Protein AF-A0A5C7QFL8-F1 (afdb_monomer_lite)

Foldseek 3Di:
DDDDDDDPPDDDDDDDDDDPDDDDDDDDDDDDDPDPPPPDDPPPPPPPADPDLVSLLVVLVVCLVVVVQDPQANDSVQLSVQQVLCVVLVHGSVRSRVQWGQDPNDIAGALVVLVVSQVVQVKDKDWDADPQFKIKIWIADPVRDIFIFIFGNVNCVVLVNQPPPDCCVVPVSVVRNSVRSQVNCCVVVVVSRVVHHHPCCCVSSDDPDDPDDDPPPPQQDPVNCVVVVVVVVLVVLLVCLVPDQDLVSLVVSQQVQADPVRQGRPPDHPVSSVVSVVSSVVSCVVNVNDPVPPD

pLDDT: mean 77.46, std 20.38, range [30.83, 97.56]

Radius of gyration: 32.12 Å; chains: 1; bounding box: 86×74×96 Å

Sequence (295 aa):
METVKNAAETLPNPPAVRDRNDAVSDDGRNGRGSGAVAVMPRTAISGLVPQTLDDVYRLATAIAKSGLAPQAMKTPEQITVAILTGLELGLKPMFALNKIAVVNGRPTLWGDGIPALLWSRGFDIREWFDGEDIAMCEVTRPNGVKVVRSFTVDDAKAAGLWGKQGPWKQYPKRMLAMRSRAFAARDGAADVLGGLYVAEEVIEGGSLSAEGNSEPFKRKSSAAAKRDGTDAKFNELRGQIANCSDPSELLMLRENNRDADGNPWEGMPMRWNEMLEDDFRLRASDIGLDLEGVE

Structure (mmCIF, N/CA/C/O backbone):
data_AF-A0A5C7QFL8-F1
#
_entry.id   AF-A0A5C7QFL8-F1
#
loop_
_atom_site.group_PDB
_atom_site.id
_atom_site.type_symbol
_atom_site.label_atom_id
_atom_site.label_alt_id
_atom_site.label_comp_id
_atom_site.label_asym_id
_atom_site.label_entity_id
_atom_site.label_seq_id
_atom_site.pdbx_PDB_ins_code
_atom_site.Cartn_x
_atom_site.Cartn_y
_atom_site.Cartn_z
_atom_site.occupancy
_atom_site.B_iso_or_equiv
_atom_site.auth_seq_id
_atom_site.auth_comp_id
_atom_site.auth_asym_id
_atom_site.auth_atom_id
_atom_site.pdbx_PDB_model_num
ATOM 1 N N . MET A 1 1 ? 21.637 -0.859 -58.256 1.00 37.81 1 MET A N 1
ATOM 2 C CA . MET A 1 1 ? 23.088 -1.030 -58.037 1.00 37.81 1 MET A CA 1
ATOM 3 C C . MET A 1 1 ? 23.507 0.108 -57.126 1.00 37.81 1 MET A C 1
ATOM 5 O O . MET A 1 1 ? 23.365 1.234 -57.560 1.00 37.81 1 MET A O 1
ATOM 9 N N . GLU A 1 2 ? 23.867 -0.020 -55.857 1.00 35.59 2 GLU A N 1
ATOM 10 C CA . GLU A 1 2 ? 24.144 -1.122 -54.930 1.00 35.59 2 GLU A CA 1
ATOM 11 C C . GLU A 1 2 ? 23.787 -0.576 -53.530 1.00 35.59 2 GLU A C 1
ATOM 13 O O . GLU A 1 2 ? 24.095 0.567 -53.215 1.00 35.59 2 GLU A O 1
ATOM 18 N N . THR A 1 3 ? 22.867 -1.208 -52.808 1.00 34.84 3 THR A N 1
ATOM 19 C CA . THR A 1 3 ? 23.114 -2.160 -51.705 1.00 34.84 3 THR A CA 1
ATOM 20 C C . THR A 1 3 ? 23.560 -1.509 -50.389 1.00 34.84 3 THR A C 1
ATOM 22 O O . THR A 1 3 ? 24.731 -1.249 -50.134 1.00 34.84 3 THR A O 1
ATOM 25 N N . VAL A 1 4 ? 22.558 -1.348 -49.524 1.00 37.28 4 VAL A N 1
ATOM 26 C CA . VAL A 1 4 ? 22.619 -1.176 -48.069 1.00 37.28 4 VAL A CA 1
ATOM 27 C C . VAL A 1 4 ? 23.512 -2.256 -47.442 1.00 37.28 4 VAL A C 1
ATOM 29 O O . VAL A 1 4 ? 23.312 -3.443 -47.705 1.00 37.28 4 VAL A O 1
ATOM 32 N N . LYS A 1 5 ? 24.459 -1.875 -46.574 1.00 39.19 5 LYS A N 1
ATOM 33 C CA . LYS A 1 5 ? 25.135 -2.809 -45.659 1.00 39.19 5 LYS A CA 1
ATOM 34 C C . LYS A 1 5 ? 24.961 -2.363 -44.210 1.00 39.19 5 LYS A C 1
ATOM 36 O O . LYS A 1 5 ? 25.453 -1.320 -43.796 1.00 39.19 5 LYS A O 1
ATOM 41 N N . ASN A 1 6 ? 24.231 -3.211 -43.490 1.00 36.25 6 ASN A N 1
ATOM 42 C CA . ASN A 1 6 ? 24.036 -3.255 -42.048 1.00 36.25 6 ASN A CA 1
ATOM 43 C C . ASN A 1 6 ? 25.372 -3.259 -41.291 1.00 36.25 6 ASN A C 1
ATOM 45 O O . ASN A 1 6 ? 26.211 -4.123 -41.541 1.00 36.25 6 ASN A O 1
ATOM 49 N N . ALA A 1 7 ? 25.512 -2.375 -40.305 1.00 35.09 7 ALA A N 1
ATOM 50 C CA . ALA A 1 7 ? 26.475 -2.518 -39.220 1.00 35.09 7 ALA A CA 1
ATOM 51 C C . ALA A 1 7 ? 25.720 -3.029 -37.984 1.00 35.09 7 ALA A C 1
ATOM 53 O O . ALA A 1 7 ? 25.268 -2.259 -37.143 1.00 35.09 7 ALA A O 1
ATOM 54 N N . ALA A 1 8 ? 25.516 -4.345 -37.927 1.00 33.78 8 ALA A N 1
ATOM 55 C CA . ALA A 1 8 ? 25.156 -5.039 -36.699 1.00 33.78 8 ALA A CA 1
ATOM 56 C C . ALA A 1 8 ? 26.469 -5.433 -36.009 1.00 33.78 8 ALA A C 1
ATOM 58 O O . ALA A 1 8 ? 27.072 -6.449 -36.351 1.00 33.78 8 ALA A O 1
ATOM 59 N N . GLU A 1 9 ? 26.947 -4.594 -35.091 1.00 36.56 9 GLU A N 1
ATOM 60 C CA . GLU A 1 9 ? 28.047 -4.949 -34.194 1.00 36.56 9 GLU A CA 1
ATOM 61 C C . GLU A 1 9 ? 27.561 -6.016 -33.207 1.00 36.56 9 GLU A C 1
ATOM 63 O O . GLU A 1 9 ? 26.783 -5.778 -32.285 1.00 36.56 9 GLU A O 1
ATOM 68 N N . THR A 1 10 ? 28.007 -7.238 -33.468 1.00 38.34 10 THR A N 1
ATOM 69 C CA . THR A 1 10 ? 27.876 -8.426 -32.633 1.00 38.34 10 THR A CA 1
ATOM 70 C C . THR A 1 10 ? 28.630 -8.250 -31.315 1.00 38.34 10 THR A C 1
ATOM 72 O O . THR A 1 10 ? 29.860 -8.231 -31.299 1.00 38.34 10 THR A O 1
ATOM 75 N N . LEU A 1 11 ? 27.895 -8.182 -30.203 1.00 41.69 11 LEU A N 1
ATOM 76 C CA . LEU A 1 11 ? 28.445 -8.377 -28.858 1.00 41.69 11 LEU A CA 1
ATOM 77 C C . LEU A 1 11 ? 29.034 -9.800 -28.731 1.00 41.69 11 LEU A C 1
ATOM 79 O O . LEU A 1 11 ? 28.432 -10.751 -29.240 1.00 41.69 11 LEU A O 1
ATOM 83 N N . PRO A 1 12 ? 30.186 -9.987 -28.062 1.00 38.12 12 PRO A N 1
ATOM 84 C CA . PRO A 1 12 ? 30.793 -11.304 -27.904 1.00 38.12 12 PRO A CA 1
ATOM 85 C C . PRO A 1 12 ? 29.974 -12.185 -26.947 1.00 38.12 12 PRO A C 1
ATOM 87 O O . PRO A 1 12 ? 29.620 -11.769 -25.844 1.00 38.12 12 PRO A O 1
ATOM 90 N N . ASN A 1 13 ? 29.700 -13.423 -27.371 1.00 45.56 13 ASN A N 1
ATOM 91 C CA . ASN A 1 13 ? 29.060 -14.451 -26.546 1.00 45.56 13 ASN A CA 1
ATOM 92 C C . ASN A 1 13 ? 29.855 -14.701 -25.246 1.00 45.56 13 ASN A C 1
ATOM 94 O O . ASN A 1 13 ? 31.086 -14.800 -25.302 1.00 45.56 13 ASN A O 1
ATOM 98 N N . PRO A 1 14 ? 29.188 -14.876 -24.089 1.00 47.56 14 PRO A N 1
ATOM 99 C CA . PRO A 1 14 ? 29.861 -15.296 -22.865 1.00 47.56 14 PRO A CA 1
ATOM 100 C C . PRO A 1 14 ? 30.419 -16.726 -23.015 1.00 47.56 14 PRO A C 1
ATOM 102 O O . PRO A 1 14 ? 29.822 -17.551 -23.713 1.00 47.56 14 PRO A O 1
ATOM 105 N N . PRO A 1 15 ? 31.564 -17.049 -22.384 1.00 40.31 15 PRO A N 1
ATOM 106 C CA . PRO A 1 15 ? 32.210 -18.344 -22.557 1.00 40.31 15 PRO A CA 1
ATOM 107 C C . PRO A 1 15 ? 31.359 -19.479 -21.976 1.00 40.31 15 PRO A C 1
ATOM 109 O O . PRO A 1 15 ? 30.835 -19.384 -20.867 1.00 40.31 15 PRO A O 1
ATOM 112 N N . ALA A 1 16 ? 31.262 -20.571 -22.738 1.00 38.41 16 ALA A N 1
ATOM 113 C CA . ALA A 1 16 ? 30.571 -21.793 -22.355 1.00 38.41 16 ALA A CA 1
ATOM 114 C C . ALA A 1 16 ? 31.113 -22.349 -21.026 1.00 38.41 16 ALA A C 1
ATOM 116 O O . ALA A 1 16 ? 32.315 -22.590 -20.877 1.00 38.41 16 ALA A O 1
ATOM 117 N N . VAL A 1 17 ? 30.210 -22.572 -20.070 1.00 39.78 17 VAL A N 1
ATOM 118 C CA . VAL A 1 17 ? 30.496 -23.276 -18.817 1.00 39.78 17 VAL A CA 1
ATOM 119 C C . VAL A 1 17 ? 30.837 -24.720 -19.178 1.00 39.78 17 VAL A C 1
ATOM 121 O O . VAL A 1 17 ? 29.978 -25.479 -19.612 1.00 39.78 17 VAL A O 1
ATOM 124 N N . ARG A 1 18 ? 32.117 -25.082 -19.067 1.00 35.53 18 ARG A N 1
ATOM 125 C CA . ARG A 1 18 ? 32.570 -26.466 -19.226 1.00 35.53 18 ARG A CA 1
ATOM 126 C C . ARG A 1 18 ? 32.150 -27.261 -17.992 1.00 35.53 18 ARG A C 1
ATOM 128 O O . ARG A 1 18 ? 32.606 -26.949 -16.890 1.00 35.53 18 ARG A O 1
ATOM 135 N N . ASP A 1 19 ? 31.322 -28.278 -18.202 1.00 33.19 19 ASP A N 1
ATOM 136 C CA . ASP A 1 19 ? 31.033 -29.326 -17.227 1.00 33.19 19 ASP A CA 1
ATOM 137 C C . ASP A 1 19 ? 32.348 -29.960 -16.762 1.00 33.19 19 ASP A C 1
ATOM 139 O O . ASP A 1 19 ? 33.038 -30.644 -17.517 1.00 33.19 19 ASP A O 1
ATOM 143 N N . ARG A 1 20 ? 32.739 -29.693 -15.514 1.00 37.97 20 ARG A N 1
ATOM 144 C CA . ARG A 1 20 ? 33.892 -30.340 -14.881 1.00 37.97 20 ARG A CA 1
ATOM 145 C C . ARG A 1 20 ? 33.448 -31.671 -14.287 1.00 37.97 20 ARG A C 1
ATOM 147 O O . ARG A 1 20 ? 33.223 -31.752 -13.087 1.00 37.97 20 ARG A O 1
ATOM 154 N N . ASN A 1 21 ? 33.348 -32.692 -15.128 1.00 36.50 21 ASN A N 1
ATOM 155 C CA . ASN A 1 21 ? 33.292 -34.092 -14.712 1.00 36.50 21 ASN A CA 1
ATOM 156 C C . ASN A 1 21 ? 34.286 -34.904 -15.551 1.00 36.50 21 ASN A C 1
ATOM 158 O O . ASN A 1 21 ? 33.895 -35.790 -16.299 1.00 36.50 21 ASN A O 1
ATOM 162 N N . ASP A 1 22 ? 35.576 -34.598 -15.404 1.00 33.25 22 ASP A N 1
ATOM 163 C CA . ASP A 1 22 ? 36.650 -35.486 -15.846 1.00 33.25 22 ASP A CA 1
ATOM 164 C C . ASP A 1 22 ? 37.350 -36.053 -14.610 1.00 33.25 22 ASP A C 1
ATOM 166 O O . ASP A 1 22 ? 37.979 -35.342 -13.822 1.00 33.25 22 ASP A O 1
ATOM 170 N N . ALA A 1 23 ? 37.152 -37.354 -14.425 1.00 33.56 23 ALA A N 1
ATOM 171 C CA . ALA A 1 23 ? 37.737 -38.167 -13.379 1.00 33.56 23 ALA A CA 1
ATOM 172 C C . ALA A 1 23 ? 39.253 -38.310 -13.584 1.00 33.56 23 ALA A C 1
ATOM 174 O O . ALA A 1 23 ? 39.709 -38.690 -14.662 1.00 33.56 23 ALA A O 1
ATOM 175 N N . VAL A 1 24 ? 40.024 -38.070 -12.521 1.00 34.72 24 VAL A N 1
ATOM 176 C CA . VAL A 1 24 ? 41.417 -38.515 -12.399 1.00 34.72 24 VAL A CA 1
ATOM 177 C C . VAL A 1 24 ? 41.529 -39.399 -11.163 1.00 34.72 24 VAL A C 1
ATOM 179 O O . VAL A 1 24 ? 41.051 -39.065 -10.080 1.00 34.72 24 VAL A O 1
ATOM 182 N N . SER A 1 25 ? 42.125 -40.556 -11.406 1.00 31.95 25 SER A N 1
ATOM 183 C CA . SER A 1 25 ? 42.298 -41.719 -10.551 1.00 31.95 25 SER A CA 1
ATOM 184 C C . SER A 1 25 ? 43.207 -41.476 -9.339 1.00 31.95 25 SER A C 1
ATOM 186 O O . SER A 1 25 ? 44.257 -40.856 -9.464 1.00 31.95 25 SER A O 1
ATOM 188 N N . ASP A 1 26 ? 42.757 -42.012 -8.203 1.00 34.25 26 ASP A N 1
ATOM 189 C CA . ASP A 1 26 ? 43.480 -42.704 -7.120 1.00 34.25 26 ASP A CA 1
ATOM 190 C C . ASP A 1 26 ? 44.989 -42.433 -6.918 1.00 34.25 26 ASP A C 1
ATOM 192 O O . ASP A 1 26 ? 45.812 -42.903 -7.699 1.00 34.25 26 ASP A O 1
ATOM 196 N N . ASP A 1 27 ? 45.347 -41.784 -5.799 1.00 33.03 27 ASP A N 1
ATOM 197 C CA . ASP A 1 27 ? 46.364 -42.328 -4.883 1.00 33.03 27 ASP A CA 1
ATOM 198 C C . ASP A 1 27 ? 46.234 -41.724 -3.464 1.00 33.03 27 ASP A C 1
ATOM 200 O O . ASP A 1 27 ? 45.805 -40.584 -3.266 1.00 33.03 27 ASP A O 1
ATOM 204 N N . GLY A 1 28 ? 46.542 -42.534 -2.454 1.00 32.44 28 GLY A N 1
ATOM 205 C CA . GLY A 1 28 ? 46.013 -42.428 -1.095 1.00 32.44 28 GLY A CA 1
ATOM 206 C C . GLY A 1 28 ? 46.562 -41.326 -0.175 1.00 32.44 28 GLY A C 1
ATOM 207 O O . GLY A 1 28 ? 47.709 -40.897 -0.273 1.00 32.44 28 GLY A O 1
ATOM 208 N N . ARG A 1 29 ? 45.759 -40.976 0.847 1.00 32.91 29 ARG A N 1
ATOM 209 C CA . ARG A 1 29 ? 46.072 -41.131 2.295 1.00 32.91 29 ARG A CA 1
ATOM 210 C C . ARG A 1 29 ? 45.096 -40.351 3.199 1.00 32.91 29 ARG A C 1
ATOM 212 O O . ARG A 1 29 ? 45.163 -39.139 3.332 1.00 32.91 29 ARG A O 1
ATOM 219 N N . ASN A 1 30 ? 44.251 -41.128 3.877 1.00 35.50 30 ASN A N 1
ATOM 220 C CA . ASN A 1 30 ? 43.843 -41.048 5.286 1.00 35.50 30 ASN A CA 1
ATOM 221 C C . ASN A 1 30 ? 43.518 -39.672 5.923 1.00 35.50 30 ASN A C 1
ATOM 223 O O . ASN A 1 30 ? 44.411 -38.939 6.343 1.00 35.50 30 ASN A O 1
ATOM 227 N N . GLY A 1 31 ? 42.226 -39.407 6.168 1.00 30.83 31 GLY A N 1
ATOM 228 C CA . GLY A 1 31 ? 41.803 -38.295 7.023 1.00 30.83 31 GLY A CA 1
ATOM 229 C C . GLY A 1 31 ? 40.289 -38.102 7.170 1.00 30.83 31 GLY A C 1
ATOM 230 O O . GLY A 1 31 ? 39.727 -37.238 6.522 1.00 30.83 31 GLY A O 1
ATOM 231 N N . ARG A 1 32 ? 39.677 -38.847 8.102 1.00 36.75 32 ARG A N 1
ATOM 232 C CA . ARG A 1 32 ? 38.491 -38.476 8.915 1.00 36.75 32 ARG A CA 1
ATOM 233 C C . ARG A 1 32 ? 37.165 -38.120 8.199 1.00 36.75 32 ARG A C 1
ATOM 235 O O . ARG A 1 32 ? 36.975 -37.019 7.711 1.00 36.75 32 ARG A O 1
ATOM 242 N N . GLY A 1 33 ? 36.179 -39.007 8.379 1.00 34.44 33 GLY A N 1
ATOM 243 C CA . GLY A 1 33 ? 34.793 -38.627 8.698 1.00 34.44 33 GLY A CA 1
ATOM 244 C C . GLY A 1 33 ? 33.926 -38.108 7.551 1.00 34.44 33 GLY A C 1
ATOM 245 O O . GLY A 1 33 ? 33.604 -36.927 7.505 1.00 34.44 33 GLY A O 1
ATOM 246 N N . SER A 1 34 ? 33.454 -39.011 6.688 1.00 40.44 34 SER A N 1
ATOM 247 C CA . SER A 1 34 ? 32.335 -38.727 5.787 1.00 40.44 34 SER A CA 1
ATOM 248 C C . SER A 1 34 ? 31.028 -38.695 6.587 1.00 40.44 34 SER A C 1
ATOM 250 O O . SER A 1 34 ? 30.425 -39.727 6.873 1.00 40.44 34 SER A O 1
ATOM 252 N N . GLY A 1 35 ? 30.626 -37.498 7.003 1.00 39.00 35 GLY A N 1
ATOM 253 C CA . GLY A 1 35 ? 29.270 -37.183 7.430 1.00 39.00 35 GLY A CA 1
ATOM 254 C C . GLY A 1 35 ? 28.666 -36.238 6.405 1.00 39.00 35 GLY A C 1
ATOM 255 O O . GLY A 1 35 ? 28.714 -35.025 6.588 1.00 39.00 35 GLY A O 1
ATOM 256 N N . ALA A 1 36 ? 28.142 -36.777 5.303 1.00 44.03 36 ALA A N 1
ATOM 257 C CA . ALA A 1 36 ? 27.298 -36.005 4.403 1.00 44.03 36 ALA A CA 1
ATOM 258 C C . ALA A 1 36 ? 26.054 -35.576 5.194 1.00 44.03 36 ALA A C 1
ATOM 260 O O . ALA A 1 36 ? 25.133 -36.364 5.408 1.00 44.03 36 ALA A O 1
ATOM 261 N N . VAL A 1 37 ? 26.056 -34.339 5.693 1.00 50.38 37 VAL A N 1
ATOM 262 C CA . VAL A 1 37 ? 24.873 -33.728 6.293 1.00 50.38 37 VAL A CA 1
ATOM 263 C C . VAL A 1 37 ? 23.878 -33.547 5.157 1.00 50.38 37 VAL A C 1
ATOM 265 O O . VAL A 1 37 ? 23.981 -32.611 4.367 1.00 50.38 37 VAL A O 1
ATOM 268 N N . ALA A 1 38 ? 22.934 -34.479 5.045 1.00 44.78 38 ALA A N 1
ATOM 269 C CA . ALA A 1 38 ? 21.755 -34.287 4.226 1.00 44.78 38 ALA A CA 1
ATOM 270 C C . ALA A 1 38 ? 21.085 -32.995 4.707 1.00 44.78 38 ALA A C 1
ATOM 272 O O . ALA A 1 38 ? 20.565 -32.935 5.824 1.00 44.78 38 ALA A O 1
ATOM 273 N N . VAL A 1 39 ? 21.133 -31.944 3.885 1.00 52.88 39 VAL A N 1
ATOM 274 C CA . VAL A 1 39 ? 20.288 -30.768 4.081 1.00 52.88 39 VAL A CA 1
ATOM 275 C C . VAL A 1 39 ? 18.871 -31.267 3.858 1.00 52.88 39 VAL A C 1
ATOM 277 O O . VAL A 1 39 ? 18.398 -31.350 2.726 1.00 52.88 39 VAL A O 1
ATOM 280 N N . MET A 1 40 ? 18.217 -31.693 4.940 1.00 51.09 40 MET A N 1
ATOM 281 C CA . MET A 1 40 ? 16.796 -31.984 4.899 1.00 51.09 40 MET A CA 1
ATOM 282 C C . MET A 1 40 ? 16.105 -30.745 4.326 1.00 51.09 40 MET A C 1
ATOM 284 O O . MET A 1 40 ? 16.446 -29.628 4.744 1.00 51.09 40 MET A O 1
ATOM 288 N N . PRO A 1 41 ? 15.169 -30.899 3.371 1.00 51.84 41 PRO A N 1
ATOM 289 C CA . PRO A 1 41 ? 14.360 -29.771 2.949 1.00 51.84 41 PRO A CA 1
ATOM 290 C C . PRO A 1 41 ? 13.754 -29.201 4.225 1.00 51.84 41 PRO A C 1
ATOM 292 O O . PRO A 1 41 ? 13.108 -29.935 4.974 1.00 51.84 41 PRO A O 1
ATOM 295 N N . ARG A 1 42 ? 14.036 -27.926 4.535 1.00 50.56 42 ARG A N 1
ATOM 296 C CA . ARG A 1 42 ? 13.376 -27.255 5.657 1.00 50.56 42 ARG A CA 1
ATOM 297 C C . ARG A 1 42 ? 11.895 -27.468 5.403 1.00 50.56 42 ARG A C 1
ATOM 299 O O . ARG A 1 42 ? 11.392 -26.934 4.417 1.00 50.56 42 ARG A O 1
ATOM 306 N N . THR A 1 43 ? 11.231 -28.272 6.233 1.00 54.91 43 THR A N 1
ATOM 307 C CA . THR A 1 43 ? 9.777 -28.374 6.214 1.00 54.91 43 THR A CA 1
ATOM 308 C C . THR A 1 43 ? 9.307 -26.938 6.294 1.00 54.91 43 THR A C 1
ATOM 310 O O . THR A 1 43 ? 9.571 -26.267 7.295 1.00 54.91 43 THR A O 1
ATOM 313 N N . ALA A 1 44 ? 8.776 -26.412 5.190 1.00 58.97 44 ALA A N 1
ATOM 314 C CA . ALA A 1 44 ? 8.336 -25.036 5.149 1.00 58.97 44 ALA A CA 1
ATOM 315 C C . ALA A 1 44 ? 7.253 -24.960 6.214 1.00 58.97 44 ALA A C 1
ATOM 317 O O . ALA A 1 44 ? 6.197 -25.568 6.053 1.00 58.97 44 ALA A O 1
ATOM 318 N N . ILE A 1 45 ? 7.565 -24.328 7.348 1.00 56.81 45 ILE A N 1
ATOM 319 C CA . ILE A 1 45 ? 6.604 -24.144 8.424 1.00 56.81 45 ILE A CA 1
ATOM 320 C C . ILE A 1 45 ? 5.471 -23.364 7.770 1.00 56.81 45 ILE A C 1
ATOM 322 O O . ILE A 1 45 ? 5.639 -22.190 7.424 1.00 56.81 45 ILE A O 1
ATOM 326 N N . SER A 1 46 ? 4.367 -24.056 7.487 1.00 61.69 46 SER A N 1
ATOM 327 C CA . SER A 1 46 ? 3.193 -23.420 6.920 1.00 61.69 46 SER A CA 1
ATOM 328 C C . SER A 1 46 ? 2.741 -22.426 7.972 1.00 61.69 46 SER A C 1
ATOM 330 O O . SER A 1 46 ? 2.437 -22.809 9.103 1.00 61.69 46 SER A O 1
ATOM 332 N N . GLY A 1 47 ? 2.831 -21.137 7.645 1.00 64.50 47 GLY A N 1
ATOM 333 C CA . GLY A 1 47 ? 2.372 -20.100 8.556 1.00 64.50 47 GLY A CA 1
ATOM 334 C C . GLY A 1 47 ? 0.917 -20.381 8.906 1.00 64.50 47 GLY A C 1
ATOM 335 O O . GLY A 1 47 ? 0.165 -20.832 8.046 1.00 64.50 47 GLY A O 1
ATOM 336 N N . LEU A 1 48 ? 0.524 -20.137 10.154 1.00 72.69 48 LEU A N 1
ATOM 337 C CA . LEU A 1 48 ? -0.882 -20.198 10.535 1.00 72.69 48 LEU A CA 1
ATOM 338 C C . LEU A 1 48 ? -1.655 -19.217 9.642 1.00 72.69 48 LEU A C 1
ATOM 340 O O . LEU A 1 48 ? -1.483 -18.002 9.751 1.00 72.69 48 LEU A O 1
ATOM 344 N N . VAL A 1 49 ? -2.442 -19.760 8.711 1.00 80.12 49 VAL A N 1
ATOM 345 C CA . VAL A 1 49 ? -3.341 -19.001 7.843 1.00 80.12 49 VAL A CA 1
ATOM 346 C C . VAL A 1 49 ? -4.752 -19.187 8.397 1.00 80.12 49 VAL A C 1
ATOM 348 O O . VAL A 1 49 ? -5.260 -20.312 8.346 1.00 80.12 49 VAL A O 1
ATOM 351 N N . PRO A 1 50 ? -5.374 -18.127 8.944 1.00 83.12 50 PRO A N 1
ATOM 352 C CA . PRO A 1 50 ? -6.770 -18.152 9.362 1.00 83.12 50 PRO A CA 1
ATOM 353 C C . PRO A 1 50 ? -7.669 -18.690 8.246 1.00 83.12 50 PRO A C 1
ATOM 355 O O . PRO A 1 50 ? -7.498 -18.311 7.089 1.00 83.12 50 PRO A O 1
ATOM 358 N N . GLN A 1 51 ? -8.601 -19.580 8.589 1.00 86.00 51 GLN A N 1
ATOM 359 C CA . GLN A 1 51 ? -9.529 -20.177 7.619 1.00 86.00 51 GLN A CA 1
ATOM 360 C C . GLN A 1 51 ? -10.903 -19.506 7.654 1.00 86.00 51 GLN A C 1
ATOM 362 O O . GLN A 1 51 ? -11.645 -19.567 6.678 1.00 86.00 51 GLN A O 1
ATOM 367 N N . THR A 1 52 ? -11.248 -18.863 8.772 1.00 90.81 52 THR A N 1
ATOM 368 C CA . THR A 1 52 ? -12.537 -18.195 8.957 1.00 90.81 52 THR A CA 1
ATOM 369 C C . THR A 1 52 ? -12.361 -16.700 9.195 1.00 90.81 52 THR A C 1
ATOM 371 O O . THR A 1 52 ? -11.319 -16.244 9.671 1.00 90.81 52 THR A O 1
ATOM 374 N N . LEU A 1 53 ? -13.406 -15.923 8.894 1.00 89.81 53 LEU A N 1
ATOM 375 C CA . LEU A 1 53 ? -13.425 -14.488 9.182 1.00 89.81 53 LEU A CA 1
ATOM 376 C C . LEU A 1 53 ? -13.243 -14.204 10.684 1.00 89.81 53 LEU A C 1
ATOM 378 O O . LEU A 1 53 ? -12.542 -13.261 11.043 1.00 89.81 53 LEU A O 1
ATOM 382 N N . ASP A 1 54 ? -13.819 -15.042 11.551 1.00 92.31 54 ASP A N 1
ATOM 383 C CA . ASP A 1 54 ? -13.675 -14.917 13.006 1.00 92.31 54 ASP A CA 1
ATOM 384 C C . ASP A 1 54 ? -12.218 -15.129 13.449 1.00 92.31 54 ASP A C 1
ATOM 386 O O . ASP A 1 54 ? -11.692 -14.353 14.248 1.00 92.31 54 ASP A O 1
ATOM 390 N N . ASP A 1 55 ? -11.515 -16.106 12.867 1.00 90.81 55 ASP A N 1
ATOM 391 C CA . ASP A 1 55 ? -10.089 -16.322 13.142 1.00 90.81 55 ASP A CA 1
ATOM 392 C C . ASP A 1 55 ? -9.246 -15.108 12.736 1.00 90.81 55 ASP A C 1
ATOM 394 O O . ASP A 1 55 ? -8.347 -14.695 13.476 1.00 90.81 55 ASP A O 1
ATOM 398 N N . VAL A 1 56 ? -9.542 -14.511 11.573 1.00 91.56 56 VAL A N 1
ATOM 399 C CA . VAL A 1 56 ? -8.863 -13.289 11.115 1.00 91.56 56 VAL A CA 1
ATOM 400 C C . VAL A 1 56 ? -9.126 -12.148 12.090 1.00 91.56 56 VAL A C 1
ATOM 402 O O . VAL A 1 56 ? -8.182 -11.464 12.484 1.00 91.56 56 VAL A O 1
ATOM 405 N N . TYR A 1 57 ? -10.373 -11.959 12.523 1.00 93.31 57 TYR A N 1
ATOM 406 C CA . TYR A 1 57 ? -10.735 -10.880 13.439 1.00 93.31 57 TYR A CA 1
ATOM 407 C C . TYR A 1 57 ? -10.100 -11.054 14.826 1.00 93.31 57 TYR A C 1
ATOM 409 O O . TYR A 1 57 ? -9.601 -10.091 15.417 1.00 93.31 57 TYR A O 1
ATOM 417 N N . ARG A 1 58 ? -10.026 -12.287 15.341 1.00 92.44 58 ARG A N 1
ATOM 418 C CA . ARG A 1 58 ? -9.316 -12.603 16.594 1.00 92.44 58 ARG A CA 1
ATOM 419 C C . ARG A 1 58 ? -7.824 -12.318 16.482 1.00 92.44 58 ARG A C 1
ATOM 421 O O . ARG A 1 58 ? -7.255 -11.690 17.377 1.00 92.44 58 ARG A O 1
ATOM 428 N N . LEU A 1 59 ? -7.200 -12.731 15.378 1.00 90.94 59 LEU A N 1
ATOM 429 C CA . LEU A 1 59 ? -5.797 -12.436 15.095 1.00 90.94 59 LEU A CA 1
ATOM 430 C C . LEU A 1 59 ? -5.562 -10.922 15.010 1.00 90.94 59 LEU A C 1
ATOM 432 O O . LEU A 1 59 ? -4.659 -10.398 15.660 1.00 90.94 59 LEU A O 1
ATOM 436 N N . ALA A 1 60 ? -6.408 -10.207 14.271 1.00 92.12 60 ALA A N 1
ATOM 437 C CA . ALA A 1 60 ? -6.350 -8.758 14.132 1.00 92.12 60 ALA A CA 1
ATOM 438 C C . ALA A 1 60 ? -6.506 -8.040 15.480 1.00 92.12 60 ALA A C 1
ATOM 440 O O . ALA A 1 60 ? -5.754 -7.115 15.786 1.00 92.12 60 ALA A O 1
ATOM 441 N N . THR A 1 61 ? -7.421 -8.512 16.328 1.00 92.56 61 THR A N 1
ATOM 442 C CA . THR A 1 61 ? -7.627 -7.988 17.683 1.00 92.56 61 THR A CA 1
ATOM 443 C C . THR A 1 61 ? -6.397 -8.201 18.562 1.00 92.56 61 THR A C 1
ATOM 445 O O . THR A 1 61 ? -6.003 -7.295 19.299 1.00 92.56 61 THR A O 1
ATOM 448 N N . ALA A 1 62 ? -5.762 -9.374 18.489 1.00 91.56 62 ALA A N 1
ATOM 449 C CA . ALA A 1 62 ? -4.532 -9.649 19.226 1.00 91.56 62 ALA A CA 1
ATOM 450 C C . ALA A 1 62 ? -3.381 -8.733 18.771 1.00 91.56 62 ALA A C 1
ATOM 452 O O . ALA A 1 62 ? -2.694 -8.157 19.613 1.00 91.56 62 ALA A O 1
ATOM 453 N N . ILE A 1 63 ? -3.224 -8.537 17.457 1.00 90.50 63 ILE A N 1
ATOM 454 C CA . ILE A 1 63 ? -2.203 -7.658 16.860 1.00 90.50 63 ILE A CA 1
ATOM 455 C C . ILE A 1 63 ? -2.430 -6.188 17.246 1.00 90.50 63 ILE A C 1
ATOM 457 O O . ILE A 1 63 ? -1.475 -5.475 17.564 1.00 90.50 63 ILE A O 1
ATOM 461 N N . ALA A 1 64 ? -3.686 -5.733 17.249 1.00 90.75 64 ALA A N 1
ATOM 462 C CA . ALA A 1 64 ? -4.041 -4.382 17.677 1.00 90.75 64 ALA A CA 1
ATOM 463 C C . ALA A 1 64 ? -3.665 -4.152 19.149 1.00 90.75 64 ALA A C 1
ATOM 465 O O . ALA A 1 64 ? -3.018 -3.161 19.485 1.00 90.75 64 ALA A O 1
ATOM 466 N N . LYS A 1 65 ? -4.019 -5.099 20.027 1.00 90.00 65 LYS A N 1
ATOM 467 C CA . LYS A 1 65 ? -3.735 -5.020 21.469 1.00 90.00 65 LYS A CA 1
ATOM 468 C C . LYS A 1 65 ? -2.247 -5.123 21.796 1.00 90.00 65 LYS A C 1
ATOM 470 O O . LYS A 1 65 ? -1.805 -4.521 22.769 1.00 90.00 65 LYS A O 1
ATOM 475 N N . SER A 1 66 ? -1.472 -5.867 21.007 1.00 88.25 66 SER A N 1
ATOM 476 C CA . SER A 1 66 ? -0.034 -6.028 21.237 1.00 88.25 66 SER A CA 1
ATOM 477 C C . SER A 1 66 ? 0.795 -4.816 20.804 1.00 88.25 66 SER A C 1
ATOM 479 O O . SER A 1 66 ? 1.995 -4.789 21.065 1.00 88.25 66 SER A O 1
ATOM 481 N N . GLY A 1 67 ? 0.202 -3.850 20.092 1.00 83.50 67 GLY A N 1
ATOM 482 C CA . GLY A 1 67 ? 0.931 -2.716 19.519 1.00 83.50 67 GLY A CA 1
ATOM 483 C C . GLY A 1 67 ? 1.884 -3.102 18.382 1.00 83.50 67 GLY A C 1
ATOM 484 O O . GLY A 1 67 ? 2.768 -2.324 18.040 1.00 83.50 67 GLY A O 1
ATOM 485 N N . LEU A 1 68 ? 1.720 -4.298 17.797 1.00 83.31 68 LEU A N 1
ATOM 486 C CA . LEU A 1 68 ? 2.512 -4.750 16.642 1.00 83.31 68 LEU A CA 1
ATOM 487 C C . LEU A 1 68 ? 1.930 -4.265 15.309 1.00 83.31 68 LEU A C 1
ATOM 489 O O . LEU A 1 68 ? 2.565 -4.419 14.267 1.00 83.31 68 LEU A O 1
ATOM 493 N N . ALA A 1 69 ? 0.717 -3.709 15.330 1.00 84.62 69 ALA A N 1
ATOM 494 C CA . ALA A 1 69 ? 0.093 -3.141 14.149 1.00 84.62 69 ALA A CA 1
ATOM 495 C C . ALA A 1 69 ? 0.886 -1.917 13.638 1.00 84.62 69 ALA A C 1
ATOM 497 O O . ALA A 1 69 ? 1.302 -1.077 14.442 1.00 84.62 69 ALA A O 1
ATOM 498 N N . PRO A 1 70 ? 1.076 -1.769 12.314 1.00 82.38 70 PRO A N 1
ATOM 499 C CA . PRO A 1 70 ? 1.656 -0.562 11.738 1.00 82.38 70 PRO A CA 1
ATOM 500 C C . PRO A 1 70 ? 0.862 0.686 12.129 1.00 82.38 70 PRO A C 1
ATOM 502 O O . PRO A 1 70 ? -0.362 0.657 12.196 1.00 82.38 70 PRO A O 1
ATOM 505 N N . GLN A 1 71 ? 1.544 1.823 12.287 1.00 75.56 71 GLN A N 1
ATOM 506 C CA . GLN A 1 71 ? 0.941 3.071 12.781 1.00 75.56 71 GLN A CA 1
ATOM 507 C C . GLN A 1 71 ? -0.279 3.560 11.972 1.00 75.56 71 GLN A C 1
ATOM 509 O O . GLN A 1 71 ? -1.122 4.290 12.500 1.00 75.56 71 GLN A O 1
ATOM 514 N N . ALA A 1 72 ? -0.366 3.168 10.698 1.00 73.31 72 ALA A N 1
ATOM 515 C CA . ALA A 1 72 ? -1.467 3.497 9.797 1.00 73.31 72 ALA A CA 1
ATOM 516 C C . ALA A 1 72 ? -2.756 2.688 10.057 1.00 73.31 72 ALA A C 1
ATOM 518 O O . ALA A 1 72 ? -3.814 3.085 9.579 1.00 73.31 72 ALA A O 1
ATOM 519 N N . MET A 1 73 ? -2.692 1.583 10.806 1.00 82.06 73 MET A N 1
ATOM 520 C CA . MET A 1 73 ? -3.819 0.685 11.074 1.00 82.06 73 MET A CA 1
ATOM 521 C C . MET A 1 73 ? -3.939 0.448 12.575 1.00 82.06 73 MET A C 1
ATOM 523 O O . MET A 1 73 ? -3.163 -0.300 13.162 1.00 82.06 73 MET A O 1
ATOM 527 N N . LYS A 1 74 ? -4.901 1.118 13.210 1.00 81.50 74 LYS A N 1
ATOM 528 C CA . LYS A 1 74 ? -5.045 1.107 14.676 1.00 81.50 74 LYS A CA 1
ATOM 529 C C . LYS A 1 74 ? -6.193 0.240 15.156 1.00 81.50 74 LYS A C 1
ATOM 531 O O . LYS A 1 74 ? -6.180 -0.188 16.307 1.00 81.50 74 LYS A O 1
ATOM 536 N N . THR A 1 75 ? -7.186 0.008 14.302 1.00 89.00 75 THR A N 1
ATOM 537 C CA . THR A 1 75 ? -8.372 -0.753 14.684 1.00 89.00 75 THR A CA 1
ATOM 538 C C . THR A 1 75 ? -8.275 -2.203 14.196 1.00 89.00 75 THR A C 1
ATOM 540 O O . THR A 1 75 ? -7.683 -2.457 13.137 1.00 89.00 75 THR A O 1
ATOM 543 N N . PRO A 1 76 ? -8.847 -3.171 14.935 1.00 91.25 76 PRO A N 1
ATOM 544 C CA . PRO A 1 76 ? -8.937 -4.561 14.487 1.00 91.25 76 PRO A CA 1
ATOM 545 C C . PRO A 1 76 ? -9.598 -4.705 13.109 1.00 91.25 76 PRO A C 1
ATOM 547 O O . PRO A 1 76 ? -9.208 -5.564 12.324 1.00 91.25 76 PRO A O 1
ATOM 550 N N . GLU A 1 77 ? -10.550 -3.837 12.772 1.00 91.06 77 GLU A N 1
ATOM 551 C CA . GLU A 1 77 ? -11.267 -3.839 11.493 1.00 91.06 77 GLU A CA 1
ATOM 552 C C . GLU A 1 77 ? -10.326 -3.475 10.337 1.00 91.06 77 GLU A C 1
ATOM 554 O O . GLU A 1 77 ? -10.284 -4.180 9.329 1.00 91.06 77 GLU A O 1
ATOM 559 N N . GLN A 1 78 ? -9.498 -2.435 10.497 1.00 90.62 78 GLN A N 1
ATOM 560 C CA . GLN A 1 78 ? -8.500 -2.049 9.490 1.00 90.62 78 GLN A CA 1
ATOM 561 C C . GLN A 1 78 ? -7.476 -3.163 9.251 1.00 90.62 78 GLN A C 1
ATOM 563 O O . GLN A 1 78 ? -7.122 -3.460 8.110 1.00 90.62 78 GLN A O 1
ATOM 568 N N . ILE A 1 79 ? -7.028 -3.808 10.330 1.00 92.19 79 ILE A N 1
ATOM 569 C CA . ILE A 1 79 ? -6.079 -4.924 10.266 1.00 92.19 79 ILE A CA 1
ATOM 570 C C . ILE A 1 79 ? -6.721 -6.140 9.588 1.00 92.19 79 ILE A C 1
ATOM 572 O O . ILE A 1 79 ? -6.081 -6.795 8.769 1.00 92.19 79 ILE A O 1
ATOM 576 N N . THR A 1 80 ? -7.994 -6.415 9.880 1.00 92.62 80 THR A N 1
ATOM 577 C CA . THR A 1 80 ? -8.765 -7.493 9.244 1.00 92.62 80 THR A CA 1
ATOM 578 C C . THR A 1 80 ? -8.839 -7.280 7.735 1.00 92.62 80 THR A C 1
ATOM 580 O O . THR A 1 80 ? -8.492 -8.183 6.978 1.00 92.62 80 THR A O 1
ATOM 583 N N . VAL A 1 81 ? -9.194 -6.070 7.286 1.00 92.12 81 VAL A N 1
ATOM 584 C CA . VAL A 1 81 ? -9.238 -5.721 5.854 1.00 92.12 81 VAL A CA 1
ATOM 585 C C . VAL A 1 81 ? -7.870 -5.904 5.193 1.00 92.12 81 VAL A C 1
ATOM 587 O O . VAL A 1 81 ? -7.785 -6.468 4.101 1.00 92.12 81 VAL A O 1
ATOM 590 N N . ALA A 1 82 ? -6.790 -5.480 5.851 1.00 92.62 82 ALA A N 1
ATOM 591 C CA . ALA A 1 82 ? -5.439 -5.636 5.319 1.00 92.62 82 ALA A CA 1
ATOM 592 C C . ALA A 1 82 ? -5.014 -7.108 5.196 1.00 92.62 82 ALA A C 1
ATOM 594 O O . ALA A 1 82 ? -4.432 -7.497 4.181 1.00 92.62 82 ALA A O 1
ATOM 595 N N . ILE A 1 83 ? -5.332 -7.936 6.197 1.00 92.81 83 ILE A N 1
ATOM 596 C CA . ILE A 1 83 ? -5.042 -9.375 6.171 1.00 92.81 83 ILE A CA 1
ATOM 597 C C . ILE A 1 83 ? -5.839 -10.058 5.062 1.00 92.81 83 ILE A C 1
ATOM 599 O O . ILE A 1 83 ? -5.242 -10.782 4.270 1.00 92.81 83 ILE A O 1
ATOM 603 N N . LEU A 1 84 ? -7.149 -9.809 4.970 1.00 92.56 84 LEU A N 1
ATOM 604 C CA . LEU A 1 84 ? -7.997 -10.395 3.928 1.00 92.56 84 LEU A CA 1
ATOM 605 C C . LEU A 1 84 ? -7.518 -9.993 2.532 1.00 92.56 84 LEU A C 1
ATOM 607 O O . LEU A 1 84 ? -7.325 -10.857 1.685 1.00 92.56 84 LEU A O 1
ATOM 611 N N . THR A 1 85 ? -7.215 -8.710 2.320 1.00 92.69 85 THR A N 1
ATOM 612 C CA . THR A 1 85 ? -6.672 -8.239 1.036 1.00 92.69 85 THR A CA 1
ATOM 613 C C . THR A 1 85 ? -5.362 -8.948 0.697 1.00 92.69 85 THR A C 1
ATOM 615 O O . THR A 1 85 ? -5.151 -9.375 -0.433 1.00 92.69 85 THR A O 1
ATOM 618 N N . GLY A 1 86 ? -4.459 -9.100 1.666 1.00 91.50 86 GLY A N 1
ATOM 619 C CA . GLY A 1 86 ? -3.212 -9.811 1.417 1.00 91.50 86 GLY A CA 1
ATOM 620 C C . GLY A 1 86 ? -3.417 -11.295 1.127 1.00 91.50 86 GLY A C 1
ATOM 621 O O . GLY A 1 86 ? -2.733 -11.820 0.253 1.00 91.50 86 GLY A O 1
ATOM 622 N N . LEU A 1 87 ? -4.358 -11.956 1.804 1.00 91.50 87 LEU A N 1
ATOM 623 C CA . LEU A 1 87 ? -4.703 -13.354 1.537 1.00 91.50 87 LEU A CA 1
ATOM 624 C C . LEU A 1 87 ? -5.215 -13.546 0.105 1.00 91.50 87 LEU A C 1
ATOM 626 O O . LEU A 1 87 ? -4.773 -14.485 -0.553 1.00 91.50 87 LEU A O 1
ATOM 630 N N . GLU A 1 88 ? -6.030 -12.622 -0.409 1.00 90.62 88 GLU A N 1
ATOM 631 C CA . GLU A 1 88 ? -6.464 -12.613 -1.817 1.00 90.62 88 GLU A CA 1
ATOM 632 C C . GLU A 1 88 ? -5.280 -12.485 -2.790 1.00 90.62 88 GLU A C 1
ATOM 634 O O . GLU A 1 88 ? -5.208 -13.161 -3.815 1.00 90.62 88 GLU A O 1
ATOM 639 N N . LEU A 1 89 ? -4.267 -11.690 -2.434 1.00 89.81 89 LEU A N 1
ATOM 640 C CA . LEU A 1 89 ? -3.014 -11.603 -3.192 1.00 89.81 89 LEU A CA 1
ATOM 641 C C . LEU A 1 89 ? -2.075 -12.804 -2.971 1.00 89.81 89 LEU A C 1
ATOM 643 O O . LEU A 1 89 ? -0.958 -12.819 -3.501 1.00 89.81 89 LEU A O 1
ATOM 647 N N . GLY A 1 90 ? -2.468 -13.815 -2.196 1.00 88.31 90 GLY A N 1
ATOM 648 C CA . GLY A 1 90 ? -1.632 -14.971 -1.854 1.00 88.31 90 GLY A CA 1
ATOM 649 C C . GLY A 1 90 ? -0.506 -14.660 -0.861 1.00 88.31 90 GLY A C 1
ATOM 650 O O . GLY A 1 90 ? 0.454 -15.425 -0.734 1.00 88.31 90 GLY A O 1
ATOM 651 N N . LEU A 1 91 ? -0.587 -13.533 -0.155 1.00 89.62 91 LEU A N 1
ATOM 652 C CA . LEU A 1 91 ? 0.345 -13.152 0.898 1.00 89.62 91 LEU A CA 1
ATOM 653 C C . LEU A 1 91 ? -0.069 -13.779 2.230 1.00 89.62 91 LEU A C 1
ATOM 655 O O . LEU A 1 91 ? -1.236 -13.799 2.607 1.00 89.62 91 LEU A O 1
ATOM 659 N N . LYS A 1 92 ? 0.916 -14.247 3.002 1.00 90.69 92 LYS A N 1
ATOM 660 C CA . LYS A 1 92 ? 0.666 -14.740 4.365 1.00 90.69 92 LYS A CA 1
ATOM 661 C C . LYS A 1 92 ? 0.197 -13.589 5.273 1.00 90.69 92 LYS A C 1
ATOM 663 O O . LYS A 1 92 ? 0.720 -12.487 5.115 1.00 90.69 92 LYS A O 1
ATOM 668 N N . PRO A 1 93 ? -0.655 -13.828 6.290 1.00 89.94 93 PRO A N 1
ATOM 669 C CA . PRO A 1 93 ? -1.252 -12.770 7.119 1.00 89.94 93 PRO A CA 1
ATOM 670 C C . PRO A 1 93 ? -0.252 -11.766 7.707 1.00 89.94 93 PRO A C 1
ATOM 672 O O . PRO A 1 93 ? -0.422 -10.556 7.593 1.00 89.94 93 PRO A O 1
ATOM 675 N N . MET A 1 94 ? 0.851 -12.256 8.279 1.00 89.62 94 MET A N 1
ATOM 676 C CA . MET A 1 94 ? 1.878 -11.385 8.865 1.00 89.62 94 MET A CA 1
ATOM 677 C C . MET A 1 94 ? 2.676 -10.608 7.812 1.00 89.62 94 MET A C 1
ATOM 679 O O . MET A 1 94 ? 3.186 -9.523 8.086 1.00 89.62 94 MET A O 1
ATOM 683 N N . PHE A 1 95 ? 2.799 -11.148 6.600 1.00 89.31 95 PHE A N 1
ATOM 684 C CA . PHE A 1 95 ? 3.431 -10.438 5.492 1.00 89.31 95 PHE A CA 1
ATOM 685 C C . PHE A 1 95 ? 2.482 -9.381 4.914 1.00 89.31 95 PHE A C 1
ATOM 687 O O . PHE A 1 95 ? 2.901 -8.250 4.687 1.00 89.31 95 PHE A O 1
ATOM 694 N N . ALA A 1 96 ? 1.196 -9.719 4.780 1.00 91.00 96 ALA A N 1
ATOM 695 C CA . ALA A 1 96 ? 0.131 -8.805 4.387 1.00 91.00 96 ALA A CA 1
ATOM 696 C C . ALA A 1 96 ? 0.072 -7.575 5.297 1.00 91.00 96 ALA A C 1
ATOM 698 O O . ALA A 1 96 ? 0.079 -6.458 4.795 1.00 91.00 96 ALA A O 1
ATOM 699 N N . LEU A 1 97 ? 0.134 -7.764 6.620 1.00 89.75 97 LEU A N 1
ATOM 700 C CA . LEU A 1 97 ? 0.131 -6.664 7.589 1.00 89.75 97 LEU A CA 1
ATOM 701 C C . LEU A 1 97 ? 1.224 -5.617 7.319 1.00 89.75 97 LEU A C 1
ATOM 703 O O . LEU A 1 97 ? 1.003 -4.429 7.512 1.00 89.75 97 LEU A O 1
ATOM 707 N N . ASN A 1 98 ? 2.402 -6.056 6.874 1.00 89.00 98 ASN A N 1
ATOM 708 C CA . ASN A 1 98 ? 3.529 -5.168 6.607 1.00 89.00 98 ASN A CA 1
ATOM 709 C C . ASN A 1 98 ? 3.483 -4.537 5.211 1.00 89.00 98 ASN A C 1
ATOM 711 O O . ASN A 1 98 ? 4.085 -3.486 5.007 1.00 89.00 98 ASN A O 1
ATOM 715 N N . LYS A 1 99 ? 2.844 -5.195 4.236 1.00 91.38 99 LYS A N 1
ATOM 716 C CA . LYS A 1 99 ? 2.858 -4.780 2.823 1.00 91.38 99 LYS A CA 1
ATOM 717 C C . LYS A 1 99 ? 1.567 -4.122 2.356 1.00 91.38 99 LYS A C 1
ATOM 719 O O . LYS A 1 99 ? 1.605 -3.412 1.361 1.00 91.38 99 LYS A O 1
ATOM 724 N N . ILE A 1 100 ? 0.464 -4.295 3.070 1.00 91.56 100 ILE A N 1
ATOM 725 C CA . ILE A 1 100 ? -0.813 -3.649 2.780 1.00 91.56 100 ILE A CA 1
ATOM 726 C C . ILE A 1 100 ? -0.993 -2.446 3.706 1.00 91.56 100 ILE A C 1
ATOM 728 O O . ILE A 1 100 ? -0.805 -2.543 4.918 1.00 91.56 100 ILE A O 1
ATOM 732 N N . ALA A 1 101 ? -1.379 -1.312 3.132 1.00 90.50 101 ALA A N 1
ATOM 733 C CA . ALA A 1 101 ? -1.783 -0.117 3.855 1.00 90.50 101 ALA A CA 1
ATOM 734 C C . ALA A 1 101 ? -3.253 0.182 3.577 1.00 90.50 101 ALA A C 1
ATOM 736 O O . ALA A 1 101 ? -3.690 0.143 2.428 1.00 90.50 101 ALA A O 1
ATOM 737 N N . VAL A 1 102 ? -4.009 0.542 4.611 1.00 88.00 102 VAL A N 1
ATOM 738 C CA . VAL A 1 102 ? -5.365 1.072 4.443 1.00 88.00 102 VAL A CA 1
ATOM 739 C C . VAL A 1 102 ? -5.286 2.593 4.480 1.00 88.00 102 VAL A C 1
ATOM 741 O O . VAL A 1 102 ? -5.085 3.186 5.537 1.00 88.00 102 VAL A O 1
ATOM 744 N N . VAL A 1 103 ? -5.422 3.228 3.318 1.00 86.06 103 VAL A N 1
ATOM 745 C CA . VAL A 1 103 ? -5.349 4.686 3.159 1.00 86.06 103 VAL A CA 1
ATOM 746 C C . VAL A 1 103 ? -6.731 5.186 2.759 1.00 86.06 103 VAL A C 1
ATOM 748 O O . VAL A 1 103 ? -7.275 4.753 1.748 1.00 86.06 103 VAL A O 1
ATOM 751 N N . ASN A 1 104 ? -7.326 6.076 3.558 1.00 81.19 104 ASN A N 1
ATOM 752 C CA . ASN A 1 104 ? -8.667 6.635 3.319 1.00 81.19 104 ASN A CA 1
ATOM 753 C C . ASN A 1 104 ? -9.749 5.563 3.067 1.00 81.19 104 ASN A C 1
ATOM 755 O O . ASN A 1 104 ? -10.569 5.687 2.163 1.00 81.19 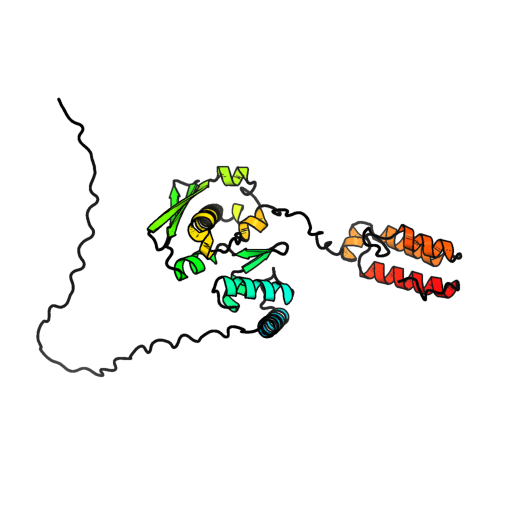104 ASN A O 1
ATOM 759 N N . GLY A 1 105 ? -9.715 4.474 3.841 1.00 81.00 105 GLY A N 1
ATOM 760 C CA . GLY A 1 105 ? -10.670 3.367 3.714 1.00 81.00 105 GLY A CA 1
ATOM 761 C C . GLY A 1 105 ? -10.415 2.430 2.529 1.00 81.00 105 GLY A C 1
ATOM 762 O O . GLY A 1 105 ? -11.192 1.505 2.319 1.00 81.00 105 GLY A O 1
ATOM 763 N N . ARG A 1 106 ? -9.328 2.625 1.773 1.00 85.31 106 ARG A N 1
ATOM 764 C CA . ARG A 1 106 ? -8.958 1.766 0.645 1.00 85.31 106 ARG A CA 1
ATOM 765 C C . ARG A 1 106 ? -7.706 0.954 0.951 1.00 85.31 106 ARG A C 1
ATOM 767 O O . ARG A 1 106 ? -6.698 1.545 1.350 1.00 85.31 106 ARG A O 1
ATOM 774 N N . PRO A 1 107 ? -7.724 -0.371 0.744 1.00 90.31 107 PRO A N 1
ATOM 775 C CA . PRO A 1 107 ? -6.506 -1.153 0.797 1.00 90.31 107 PRO A CA 1
ATOM 776 C C . PRO A 1 107 ? -5.609 -0.799 -0.397 1.00 90.31 107 PRO A C 1
ATOM 778 O O . PRO A 1 107 ? -6.063 -0.622 -1.526 1.00 90.31 107 PRO A O 1
ATOM 781 N N . THR A 1 108 ? -4.320 -0.674 -0.125 1.00 92.69 108 THR A N 1
ATOM 782 C CA . THR A 1 108 ? -3.262 -0.320 -1.075 1.00 92.69 108 THR A CA 1
ATOM 783 C C . THR A 1 108 ? -2.026 -1.153 -0.761 1.00 92.69 108 THR A C 1
ATOM 785 O O . THR A 1 108 ? -1.867 -1.627 0.364 1.00 92.69 108 THR A O 1
ATOM 788 N N . LEU A 1 109 ? -1.153 -1.352 -1.742 1.00 93.00 109 LEU A N 1
ATOM 789 C CA . LEU A 1 109 ? 0.080 -2.120 -1.580 1.00 93.00 109 LEU A CA 1
ATOM 790 C C . LEU A 1 109 ? 1.269 -1.161 -1.471 1.00 93.00 109 LEU A C 1
ATOM 792 O O . LEU A 1 109 ? 1.418 -0.271 -2.302 1.00 93.00 109 LEU A O 1
ATOM 796 N N . TRP A 1 110 ? 2.139 -1.343 -0.485 1.00 91.00 110 TRP A N 1
ATOM 797 C CA . TRP A 1 110 ? 3.405 -0.613 -0.421 1.00 91.00 110 TRP A CA 1
ATOM 798 C C . TRP A 1 110 ? 4.307 -0.980 -1.606 1.00 91.00 110 TRP A C 1
ATOM 800 O O . TRP A 1 110 ? 4.374 -2.145 -2.014 1.00 91.00 110 TRP A O 1
ATOM 810 N N . GLY A 1 111 ? 5.044 -0.009 -2.152 1.00 88.19 111 GLY A N 1
ATOM 811 C CA . GLY A 1 111 ? 5.885 -0.205 -3.341 1.00 88.19 111 GLY A CA 1
ATOM 812 C C . GLY A 1 111 ? 7.001 -1.250 -3.183 1.00 88.19 111 GLY A C 1
ATOM 813 O O . GLY A 1 111 ? 7.538 -1.761 -4.170 1.00 88.19 111 GLY A O 1
ATOM 814 N N . ASP A 1 112 ? 7.350 -1.609 -1.948 1.00 86.75 112 ASP A N 1
ATOM 815 C CA . ASP A 1 112 ? 8.297 -2.675 -1.617 1.00 86.75 112 ASP A CA 1
ATOM 816 C C . ASP A 1 112 ? 7.662 -4.080 -1.585 1.00 86.75 112 ASP A C 1
ATOM 818 O O . ASP A 1 112 ? 8.372 -5.083 -1.671 1.00 86.75 112 ASP A O 1
ATOM 822 N N . GLY A 1 113 ? 6.332 -4.167 -1.503 1.00 89.62 113 GLY A N 1
ATOM 823 C CA . GLY A 1 113 ? 5.568 -5.404 -1.643 1.00 89.62 113 GLY A CA 1
ATOM 824 C C . GLY A 1 113 ? 5.471 -5.881 -3.092 1.00 89.62 113 GLY A C 1
ATOM 825 O O . GLY A 1 113 ? 5.344 -7.081 -3.326 1.00 89.62 113 GLY A O 1
ATOM 826 N N . ILE A 1 114 ? 5.595 -4.966 -4.060 1.00 92.62 114 ILE A N 1
ATOM 827 C CA . ILE A 1 114 ? 5.480 -5.268 -5.494 1.00 92.62 114 ILE A CA 1
ATOM 828 C C . ILE A 1 114 ? 6.535 -6.288 -5.947 1.00 92.62 114 ILE A C 1
ATOM 830 O O . ILE A 1 114 ? 6.128 -7.332 -6.455 1.00 92.62 114 ILE A O 1
ATOM 834 N N . PRO A 1 115 ? 7.857 -6.086 -5.745 1.00 92.12 115 PRO A N 1
ATOM 835 C CA . PRO A 1 115 ? 8.840 -7.071 -6.195 1.00 92.12 115 PRO A CA 1
ATOM 836 C C . PRO A 1 115 ? 8.633 -8.441 -5.553 1.00 92.12 115 PRO A C 1
ATOM 838 O O . PRO A 1 115 ? 8.689 -9.454 -6.240 1.00 92.12 115 PRO A O 1
ATOM 841 N N . ALA A 1 116 ? 8.309 -8.479 -4.257 1.00 90.69 116 ALA A N 1
ATOM 842 C CA . ALA A 1 116 ? 8.042 -9.733 -3.559 1.00 90.69 116 ALA A CA 1
ATOM 843 C C . ALA A 1 116 ? 6.861 -10.496 -4.181 1.00 90.69 116 ALA A C 1
ATOM 845 O O . ALA A 1 116 ? 6.937 -11.710 -4.376 1.00 90.69 116 ALA A O 1
ATOM 846 N N . LEU A 1 117 ? 5.786 -9.783 -4.523 1.00 92.00 117 LEU A N 1
ATOM 847 C CA . LEU A 1 117 ? 4.593 -10.361 -5.127 1.00 92.00 117 LEU A CA 1
ATOM 848 C C . LEU A 1 117 ? 4.859 -10.861 -6.554 1.00 92.00 117 LEU A C 1
ATOM 850 O O . LEU A 1 117 ? 4.492 -11.988 -6.887 1.00 92.00 117 LEU A O 1
ATOM 854 N N . LEU A 1 118 ? 5.517 -10.044 -7.374 1.00 93.62 118 LEU A N 1
ATOM 855 C CA . LEU A 1 118 ? 5.791 -10.332 -8.782 1.00 93.62 118 LEU A CA 1
ATOM 856 C C . LEU A 1 118 ? 6.800 -11.479 -8.933 1.00 93.62 118 LEU A C 1
ATOM 858 O O . LEU A 1 118 ? 6.514 -12.452 -9.634 1.00 93.62 118 LEU A O 1
ATOM 862 N N . TRP A 1 119 ? 7.921 -11.439 -8.206 1.00 93.38 119 TRP A N 1
ATOM 863 C CA . TRP A 1 119 ? 8.925 -12.508 -8.246 1.00 93.38 119 TRP A CA 1
ATOM 864 C C . TRP A 1 119 ? 8.363 -13.848 -7.768 1.00 93.38 119 TRP A C 1
ATOM 866 O O . TRP A 1 119 ? 8.664 -14.883 -8.357 1.00 93.38 119 TRP A O 1
ATOM 876 N N . SER A 1 120 ? 7.480 -13.847 -6.760 1.00 90.81 120 SER A N 1
ATOM 877 C CA . SER A 1 120 ? 6.826 -15.083 -6.298 1.00 90.81 120 SER A CA 1
ATOM 878 C C . SER A 1 120 ? 5.933 -15.744 -7.357 1.00 90.81 120 SER A C 1
ATOM 880 O O . SER A 1 120 ? 5.636 -16.931 -7.251 1.00 90.81 120 SER A O 1
ATOM 882 N N . ARG A 1 121 ? 5.529 -14.993 -8.391 1.00 92.00 121 ARG A N 1
ATOM 883 C CA . ARG A 1 121 ? 4.703 -15.457 -9.514 1.00 92.00 121 ARG A CA 1
ATOM 884 C C . ARG A 1 121 ? 5.479 -15.594 -10.827 1.00 92.00 121 ARG A C 1
ATOM 886 O O . ARG A 1 121 ? 4.867 -15.752 -11.879 1.00 92.00 121 ARG A O 1
ATOM 893 N N . GLY A 1 122 ? 6.810 -15.534 -10.773 1.00 93.19 122 GLY A N 1
ATOM 894 C CA . GLY A 1 122 ? 7.672 -15.716 -11.943 1.00 93.19 122 GLY A CA 1
ATOM 895 C C . GLY A 1 122 ? 7.713 -14.521 -12.897 1.00 93.19 122 GLY A C 1
ATOM 896 O O . GLY A 1 122 ? 8.127 -14.680 -14.042 1.00 93.19 122 GLY A O 1
ATOM 897 N N . PHE A 1 123 ? 7.276 -13.340 -12.455 1.00 95.62 123 PHE A N 1
ATOM 898 C CA . PHE A 1 123 ? 7.524 -12.100 -13.185 1.00 95.62 123 PHE A CA 1
ATOM 899 C C . PHE A 1 123 ? 8.964 -11.659 -12.939 1.00 95.62 123 PHE A C 1
ATOM 901 O O . PHE A 1 123 ? 9.492 -11.858 -11.845 1.00 95.62 123 PHE A O 1
ATOM 908 N N . ASP A 1 124 ? 9.562 -11.005 -13.926 1.00 96.06 124 ASP A N 1
ATOM 909 C CA . ASP A 1 124 ? 10.853 -10.339 -13.777 1.00 96.06 124 ASP A CA 1
ATOM 910 C C . ASP A 1 124 ? 10.671 -8.817 -13.787 1.00 96.06 124 ASP A C 1
ATOM 912 O O . ASP A 1 124 ? 9.782 -8.290 -14.462 1.00 96.06 124 ASP A O 1
ATOM 916 N N . ILE A 1 125 ? 11.498 -8.117 -13.013 1.00 96.31 125 ILE A N 1
ATOM 917 C CA . ILE A 1 125 ? 11.476 -6.658 -12.897 1.00 96.31 125 ILE A CA 1
ATOM 918 C C . ILE A 1 125 ? 12.891 -6.153 -13.119 1.00 96.31 125 ILE A C 1
ATOM 920 O O . ILE A 1 125 ? 13.804 -6.500 -12.369 1.00 96.31 125 ILE A O 1
ATOM 924 N N . ARG A 1 126 ? 13.054 -5.267 -14.098 1.00 96.44 126 ARG A N 1
ATOM 925 C CA . ARG A 1 126 ? 14.321 -4.602 -14.384 1.00 96.44 126 ARG A CA 1
ATOM 926 C C . ARG A 1 126 ? 14.157 -3.099 -14.265 1.00 96.44 126 ARG A C 1
ATOM 928 O O . ARG A 1 126 ? 13.302 -2.511 -14.914 1.00 96.44 126 ARG A O 1
ATOM 935 N N . GLU A 1 127 ? 15.019 -2.477 -13.475 1.00 95.75 127 GLU A N 1
ATOM 936 C CA . GLU A 1 127 ? 15.031 -1.032 -13.258 1.00 95.75 127 GLU A CA 1
ATOM 937 C C . GLU A 1 127 ? 16.377 -0.460 -13.688 1.00 95.75 127 GLU A C 1
ATOM 939 O O . GLU A 1 127 ? 17.428 -1.048 -13.420 1.00 95.75 127 GLU A O 1
ATOM 944 N N . TRP A 1 128 ? 16.352 0.681 -14.364 1.00 96.75 128 TRP A N 1
ATOM 945 C CA . TRP A 1 128 ? 17.554 1.420 -14.731 1.00 96.75 128 TRP A CA 1
ATOM 946 C C . TRP A 1 128 ? 17.239 2.907 -14.845 1.00 96.75 128 TRP A C 1
ATOM 948 O O . TRP A 1 128 ? 16.081 3.320 -14.837 1.00 96.75 128 TRP A O 1
ATOM 958 N N . PHE A 1 129 ? 18.288 3.714 -14.939 1.00 96.38 129 PHE A N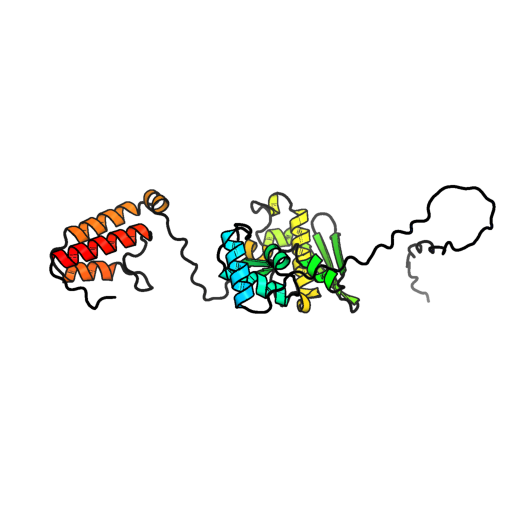 1
ATOM 959 C CA . PHE A 1 129 ? 18.165 5.133 -15.232 1.00 96.38 129 PHE A CA 1
ATOM 960 C C . PHE A 1 129 ? 18.662 5.398 -16.645 1.00 96.38 129 PHE A C 1
ATOM 962 O O . PHE A 1 129 ? 19.680 4.837 -17.057 1.00 96.38 129 PHE A O 1
ATOM 969 N N . ASP A 1 130 ? 17.933 6.241 -17.367 1.00 94.06 130 ASP A N 1
ATOM 970 C CA . ASP A 1 130 ? 18.391 6.834 -18.616 1.00 94.06 130 ASP A CA 1
ATOM 971 C C . ASP A 1 130 ? 18.833 8.274 -18.320 1.00 94.06 130 ASP A C 1
ATOM 973 O O . ASP A 1 130 ? 18.022 9.168 -18.078 1.00 94.06 130 ASP A O 1
ATOM 977 N N . GLY A 1 131 ? 20.145 8.478 -18.194 1.00 91.12 131 GLY A N 1
ATOM 978 C CA . GLY A 1 131 ? 20.700 9.712 -17.629 1.00 91.12 131 GLY A CA 1
ATOM 979 C C . GLY A 1 131 ? 20.450 9.849 -16.119 1.00 91.12 131 GLY A C 1
ATOM 980 O O . GLY A 1 131 ? 20.405 8.859 -15.390 1.00 91.12 131 GLY A O 1
ATOM 981 N N . GLU A 1 132 ? 20.341 11.086 -15.623 1.00 87.19 132 GLU A N 1
ATOM 982 C CA . GLU A 1 132 ? 20.112 11.355 -14.191 1.00 87.19 132 GLU A CA 1
ATOM 983 C C . GLU A 1 132 ? 18.641 11.581 -13.825 1.00 87.19 132 GLU A C 1
ATOM 985 O O . GLU A 1 132 ? 18.261 11.364 -12.671 1.00 87.19 132 GLU A O 1
ATOM 990 N N . ASP A 1 133 ? 17.824 11.968 -14.806 1.00 92.19 133 ASP A N 1
ATOM 991 C CA . ASP A 1 133 ? 16.492 12.531 -14.578 1.00 92.19 133 ASP A CA 1
ATOM 992 C C . ASP A 1 133 ? 15.344 11.604 -15.000 1.00 92.19 133 ASP A C 1
ATOM 994 O O . ASP A 1 133 ? 14.177 11.937 -14.784 1.00 92.19 133 ASP A O 1
ATOM 998 N N . ILE A 1 134 ? 15.647 10.441 -15.588 1.00 94.94 134 ILE A N 1
ATOM 999 C CA . ILE A 1 134 ? 14.649 9.498 -16.104 1.00 94.94 134 ILE A CA 1
ATOM 1000 C C . ILE A 1 134 ? 14.845 8.138 -15.441 1.00 94.94 134 ILE A C 1
ATOM 1002 O O . ILE A 1 134 ? 15.855 7.464 -15.651 1.00 94.94 134 ILE A O 1
ATOM 1006 N N . ALA A 1 135 ? 13.858 7.716 -14.653 1.00 97.06 135 ALA A N 1
ATOM 1007 C CA . ALA A 1 135 ? 13.788 6.356 -14.138 1.00 97.06 135 ALA A CA 1
ATOM 1008 C C . ALA A 1 135 ? 12.957 5.480 -15.077 1.00 97.06 135 ALA A C 1
ATOM 1010 O O . ALA A 1 135 ? 11.854 5.858 -15.470 1.00 97.06 135 ALA A O 1
ATOM 1011 N N . MET A 1 136 ? 13.475 4.300 -15.397 1.00 97.38 136 MET A N 1
ATOM 1012 C CA . MET A 1 136 ? 12.857 3.316 -16.277 1.00 97.38 136 MET A CA 1
ATOM 1013 C C . MET A 1 136 ? 12.607 2.020 -15.508 1.00 97.38 136 MET A C 1
ATOM 1015 O O . MET A 1 136 ? 13.467 1.558 -14.752 1.00 97.38 136 MET A O 1
ATOM 1019 N N . CYS A 1 137 ? 11.455 1.399 -15.743 1.00 97.31 137 CYS A N 1
ATOM 1020 C CA . CYS A 1 137 ? 11.135 0.079 -15.219 1.00 97.31 137 CYS A CA 1
ATOM 1021 C C . CYS A 1 137 ? 10.490 -0.790 -16.302 1.00 97.31 137 CYS A C 1
ATOM 1023 O O . CYS A 1 137 ? 9.543 -0.372 -16.969 1.00 97.31 137 CYS A O 1
ATOM 1025 N N . GLU A 1 138 ? 11.005 -2.006 -16.460 1.00 97.56 138 GLU A N 1
ATOM 1026 C CA . GLU A 1 138 ? 10.460 -3.069 -17.299 1.00 97.56 138 GLU A CA 1
ATOM 1027 C C . GLU A 1 138 ? 9.924 -4.185 -16.407 1.00 97.56 138 GLU A C 1
ATOM 1029 O O . GLU A 1 138 ? 10.649 -4.727 -15.572 1.00 97.56 138 GLU A O 1
ATOM 1034 N N . VAL A 1 139 ? 8.667 -4.563 -16.624 1.00 97.31 139 VAL A N 1
ATOM 1035 C CA . VAL A 1 139 ? 8.064 -5.767 -16.055 1.00 97.31 139 VAL A CA 1
ATOM 1036 C C . VAL A 1 139 ? 7.899 -6.787 -17.171 1.00 97.31 139 VAL A C 1
ATOM 1038 O O . VAL A 1 139 ? 7.207 -6.533 -18.159 1.00 97.31 139 VAL A O 1
ATOM 1041 N N . THR A 1 140 ? 8.531 -7.946 -17.007 1.00 97.25 140 THR A N 1
ATOM 1042 C CA . THR A 1 140 ? 8.398 -9.083 -17.920 1.00 97.25 140 THR A CA 1
ATOM 1043 C C . THR A 1 140 ? 7.471 -10.118 -17.300 1.00 97.25 140 THR A C 1
ATOM 1045 O O . THR A 1 140 ? 7.733 -10.648 -16.219 1.00 97.25 140 THR A O 1
ATOM 1048 N N . ARG A 1 141 ? 6.371 -10.408 -17.993 1.00 95.56 141 ARG A N 1
ATOM 1049 C CA . ARG A 1 141 ? 5.421 -11.461 -17.626 1.00 95.56 141 ARG A CA 1
ATOM 1050 C C . ARG A 1 141 ? 6.030 -12.854 -17.84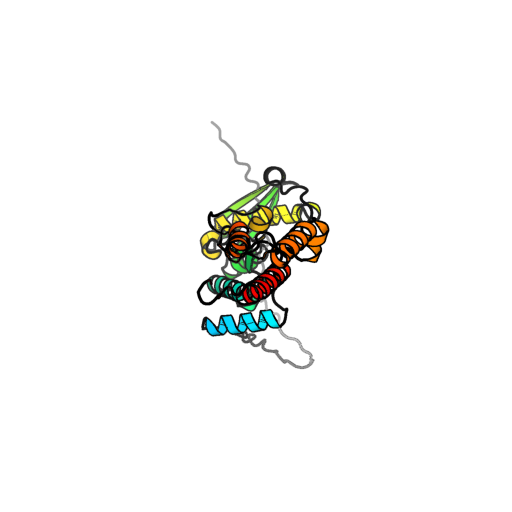9 1.00 95.56 141 ARG A C 1
ATOM 1052 O O . ARG A 1 141 ? 6.861 -13.008 -18.745 1.00 95.56 141 ARG A O 1
ATOM 1059 N N . PRO A 1 142 ? 5.540 -13.902 -17.159 1.00 94.62 142 PRO A N 1
ATOM 1060 C CA . PRO A 1 142 ? 5.973 -15.285 -17.394 1.00 94.62 142 PRO A CA 1
ATOM 1061 C C . PRO A 1 142 ? 5.791 -15.770 -18.842 1.00 94.62 142 PRO A C 1
ATOM 1063 O O . PRO A 1 142 ? 6.510 -16.649 -19.303 1.00 94.62 142 PRO A O 1
ATOM 1066 N N . ASN A 1 143 ? 4.840 -15.186 -19.579 1.00 93.12 143 ASN A N 1
ATOM 1067 C CA . ASN A 1 143 ? 4.612 -15.467 -20.999 1.00 93.12 143 ASN A CA 1
ATOM 1068 C C . ASN A 1 143 ? 5.548 -14.682 -21.947 1.00 93.12 143 ASN A C 1
ATOM 1070 O O . ASN A 1 143 ? 5.370 -14.742 -23.161 1.00 93.12 143 ASN A O 1
ATOM 1074 N N . GLY A 1 144 ? 6.507 -13.925 -21.409 1.00 92.31 144 GLY A N 1
ATOM 1075 C CA . GLY A 1 144 ? 7.484 -13.139 -22.162 1.00 92.31 144 GLY A CA 1
ATOM 1076 C C . GLY A 1 144 ? 7.016 -11.745 -22.587 1.00 92.31 144 GLY A C 1
ATOM 1077 O O . GLY A 1 144 ? 7.809 -11.001 -23.160 1.00 92.31 144 GLY A O 1
ATOM 1078 N N . VAL A 1 145 ? 5.765 -11.354 -22.309 1.00 94.44 145 VAL A N 1
ATOM 1079 C CA . VAL A 1 145 ? 5.278 -9.999 -22.621 1.00 94.44 145 VAL A CA 1
ATOM 1080 C C . VAL A 1 145 ? 5.965 -8.982 -21.715 1.00 94.44 145 VAL A C 1
ATOM 1082 O O . VAL A 1 145 ? 5.958 -9.121 -20.492 1.00 94.44 145 VAL A O 1
ATOM 1085 N N . LYS A 1 146 ? 6.527 -7.938 -22.326 1.00 96.31 146 LYS A N 1
ATOM 1086 C CA . LYS A 1 146 ? 7.261 -6.875 -21.639 1.00 96.31 146 LYS A CA 1
ATOM 1087 C C . LYS A 1 146 ? 6.458 -5.589 -21.624 1.00 96.31 146 LYS A C 1
ATOM 1089 O O . LYS A 1 146 ? 5.961 -5.156 -22.661 1.00 96.31 146 LYS A O 1
ATOM 1094 N N . VAL A 1 147 ? 6.378 -4.960 -20.459 1.00 96.38 147 VAL A N 1
ATOM 1095 C CA . VAL A 1 147 ? 5.783 -3.635 -20.292 1.00 96.38 147 VAL A CA 1
ATOM 1096 C C . VAL A 1 147 ? 6.824 -2.717 -19.681 1.00 96.38 147 VAL A C 1
ATOM 1098 O O . VAL A 1 147 ? 7.327 -2.984 -18.594 1.00 96.38 147 VAL A O 1
ATOM 1101 N N . VAL A 1 148 ? 7.139 -1.638 -20.394 1.00 96.81 148 VAL A N 1
ATOM 1102 C CA . VAL A 1 148 ? 8.114 -0.633 -19.966 1.00 96.81 148 VAL A CA 1
ATOM 1103 C C . VAL A 1 148 ? 7.392 0.671 -19.663 1.00 96.81 148 VAL A C 1
ATOM 1105 O O . VAL A 1 148 ? 6.554 1.130 -20.450 1.00 96.81 148 VAL A O 1
ATOM 1108 N N . ARG A 1 149 ? 7.724 1.274 -18.523 1.00 96.56 149 ARG A N 1
ATOM 1109 C CA . ARG A 1 149 ? 7.281 2.614 -18.138 1.00 96.56 149 ARG A CA 1
ATOM 1110 C C . ARG A 1 149 ? 8.446 3.440 -17.631 1.00 96.56 149 ARG A C 1
ATOM 1112 O O . ARG A 1 149 ? 9.410 2.915 -17.079 1.00 96.56 149 ARG A O 1
ATOM 1119 N N . SER A 1 150 ? 8.317 4.741 -17.827 1.00 95.81 150 SER A N 1
ATOM 1120 C CA . SER A 1 150 ? 9.277 5.744 -17.406 1.00 95.81 150 SER A CA 1
ATOM 1121 C C . SER A 1 150 ? 8.620 6.729 -16.452 1.00 95.81 150 SER A C 1
ATOM 1123 O O . SER A 1 150 ? 7.408 6.941 -16.508 1.00 95.81 150 SER A O 1
ATOM 1125 N N . PHE A 1 151 ? 9.424 7.351 -15.600 1.00 95.44 151 PHE A N 1
ATOM 1126 C CA . PHE A 1 151 ? 9.012 8.513 -14.829 1.00 95.44 151 PHE A CA 1
ATOM 1127 C C . PHE A 1 151 ? 10.163 9.508 -14.747 1.00 95.44 151 PHE A C 1
ATOM 1129 O O . PHE A 1 151 ? 11.271 9.151 -14.334 1.00 95.44 151 PHE A O 1
ATOM 1136 N N . THR A 1 152 ? 9.901 10.741 -15.166 1.00 95.81 152 THR A N 1
ATOM 1137 C CA . THR A 1 152 ? 10.916 11.790 -15.259 1.00 95.81 152 THR A CA 1
ATOM 1138 C C . THR A 1 152 ? 10.841 12.768 -14.090 1.00 95.81 152 THR A C 1
ATOM 1140 O O . THR A 1 152 ? 9.836 12.874 -13.380 1.00 95.81 152 THR A O 1
ATOM 1143 N N . VAL A 1 153 ? 11.913 13.534 -13.894 1.00 94.31 153 VAL A N 1
ATOM 1144 C CA . VAL A 1 153 ? 11.919 14.678 -12.972 1.00 94.31 153 VAL A CA 1
ATOM 1145 C C . VAL A 1 153 ? 10.863 15.717 -13.359 1.00 94.31 153 VAL A C 1
ATOM 1147 O O . VAL A 1 153 ? 10.256 16.323 -12.475 1.00 94.31 153 VAL A O 1
ATOM 1150 N N . ASP A 1 154 ? 10.605 15.917 -14.650 1.00 93.75 154 ASP A N 1
ATOM 1151 C CA . ASP A 1 154 ? 9.594 16.873 -15.102 1.00 93.75 154 ASP A CA 1
ATOM 1152 C C . ASP A 1 154 ? 8.172 16.378 -14.817 1.00 93.75 154 ASP A C 1
ATOM 1154 O O . ASP A 1 154 ? 7.351 17.168 -14.346 1.00 93.75 154 ASP A O 1
ATOM 1158 N N . ASP A 1 155 ? 7.914 15.071 -14.931 1.00 91.81 155 ASP A N 1
ATOM 1159 C CA . ASP A 1 155 ? 6.663 14.460 -14.458 1.00 91.81 155 ASP A CA 1
ATOM 1160 C C . ASP A 1 155 ? 6.500 14.647 -12.942 1.00 91.81 155 ASP A C 1
ATOM 1162 O O . ASP A 1 155 ? 5.419 14.981 -12.455 1.00 91.81 155 ASP A O 1
ATOM 1166 N N . ALA A 1 156 ? 7.585 14.490 -12.173 1.00 91.81 156 ALA A N 1
ATOM 1167 C CA . ALA A 1 156 ? 7.578 14.696 -10.724 1.00 91.81 156 ALA A CA 1
ATOM 1168 C C . ALA A 1 156 ? 7.263 16.151 -10.336 1.00 91.81 156 ALA A C 1
ATOM 1170 O O . ALA A 1 156 ? 6.565 16.394 -9.347 1.00 91.81 156 ALA A O 1
ATOM 1171 N N . LYS A 1 157 ? 7.782 17.126 -11.095 1.00 92.38 157 LYS A N 1
ATOM 1172 C CA . LYS A 1 157 ? 7.467 18.552 -10.918 1.00 92.38 157 LYS A CA 1
ATOM 1173 C C . LYS A 1 157 ? 6.017 18.839 -11.297 1.00 92.38 157 LYS A C 1
ATOM 1175 O O . LYS A 1 157 ? 5.325 19.498 -10.526 1.00 92.38 157 LYS A O 1
ATOM 1180 N N . ALA A 1 158 ? 5.551 18.315 -12.433 1.00 90.31 158 ALA A N 1
ATOM 1181 C CA . ALA A 1 158 ? 4.174 18.475 -12.900 1.00 90.31 158 ALA A CA 1
ATOM 1182 C C . ALA A 1 158 ? 3.160 17.882 -11.908 1.00 90.31 158 ALA A C 1
ATOM 1184 O O . ALA A 1 158 ? 2.118 18.479 -11.654 1.00 90.31 158 ALA A O 1
ATOM 1185 N N . ALA A 1 159 ? 3.500 16.755 -11.278 1.00 86.38 159 ALA A N 1
ATOM 1186 C CA . ALA A 1 159 ? 2.702 16.118 -10.232 1.00 86.38 159 ALA A CA 1
ATOM 1187 C C . ALA A 1 159 ? 2.818 16.794 -8.846 1.00 86.38 159 ALA A C 1
ATOM 1189 O O . ALA A 1 159 ? 2.232 16.310 -7.878 1.00 86.38 159 ALA A O 1
ATOM 1190 N N . GLY A 1 160 ? 3.595 17.877 -8.705 1.00 88.69 160 GLY A N 1
ATOM 1191 C CA . GLY A 1 160 ? 3.785 18.579 -7.428 1.00 88.69 160 GLY A CA 1
ATOM 1192 C C . GLY A 1 160 ? 4.524 17.762 -6.357 1.00 88.69 160 GLY A C 1
ATOM 1193 O O . GLY A 1 160 ? 4.432 18.057 -5.164 1.00 88.69 160 GLY A O 1
ATOM 1194 N N . LEU A 1 161 ? 5.244 16.715 -6.765 1.00 89.25 161 LEU A N 1
ATOM 1195 C CA . LEU A 1 161 ? 5.995 15.827 -5.873 1.00 89.25 161 LEU A CA 1
ATOM 1196 C C . LEU A 1 161 ? 7.416 16.344 -5.641 1.00 89.25 161 LEU A C 1
ATOM 1198 O O . LEU A 1 161 ? 7.978 16.199 -4.553 1.00 89.25 161 LEU A O 1
ATOM 1202 N N . TRP A 1 162 ? 7.999 16.971 -6.663 1.00 89.44 162 TRP A N 1
ATOM 1203 C CA . TRP A 1 162 ? 9.370 17.460 -6.612 1.00 89.44 162 TRP A CA 1
ATOM 1204 C C . TRP A 1 162 ? 9.546 18.553 -5.552 1.00 89.44 162 TRP A C 1
ATOM 1206 O O . TRP A 1 162 ? 8.829 19.550 -5.530 1.00 89.44 162 TRP A O 1
ATOM 1216 N N . GLY A 1 163 ? 10.513 18.371 -4.651 1.00 84.00 163 GLY A N 1
ATOM 1217 C CA . GLY A 1 163 ? 10.777 19.312 -3.557 1.00 84.00 163 GLY A CA 1
ATOM 1218 C C . GLY A 1 163 ? 9.798 19.235 -2.376 1.00 84.00 163 GLY A C 1
ATOM 1219 O O . GLY A 1 163 ? 10.018 19.927 -1.376 1.00 84.00 163 GLY A O 1
ATOM 1220 N N . LYS A 1 164 ? 8.774 18.367 -2.430 1.00 85.00 164 LYS A N 1
ATOM 1221 C CA . LYS A 1 164 ? 7.889 18.082 -1.291 1.00 85.00 164 LYS A CA 1
ATOM 1222 C C . LYS A 1 164 ? 8.723 17.577 -0.111 1.00 85.00 164 LYS A C 1
ATOM 1224 O O . LYS A 1 164 ? 9.619 16.744 -0.271 1.00 85.00 164 LYS A O 1
ATOM 1229 N N . GLN A 1 165 ? 8.453 18.107 1.084 1.00 84.38 165 GLN A N 1
ATOM 1230 C CA . GLN A 1 165 ? 9.178 17.702 2.291 1.00 84.38 165 GLN A CA 1
ATOM 1231 C C . GLN A 1 165 ? 9.011 16.199 2.532 1.00 84.38 165 GLN A C 1
ATOM 1233 O O . GLN A 1 165 ? 7.903 15.672 2.437 1.00 84.38 165 GLN A O 1
ATOM 1238 N N . GLY A 1 166 ? 10.119 15.524 2.844 1.00 87.00 166 GLY A N 1
ATOM 1239 C CA . GLY A 1 166 ? 10.165 14.074 3.027 1.00 87.00 166 GLY A CA 1
ATOM 1240 C C . GLY A 1 166 ? 10.986 13.354 1.945 1.00 87.00 166 GLY A C 1
ATOM 1241 O O . GLY A 1 166 ? 11.986 13.909 1.473 1.00 87.00 166 GLY A O 1
ATOM 1242 N N . PRO A 1 167 ? 10.602 12.121 1.558 1.00 88.25 167 PRO A N 1
ATOM 1243 C CA . PRO A 1 167 ? 11.410 11.250 0.700 1.00 88.25 167 PRO A CA 1
ATOM 1244 C C . PRO A 1 167 ? 11.770 11.840 -0.666 1.00 88.25 167 PRO A C 1
ATOM 1246 O O . PRO A 1 167 ? 12.871 11.598 -1.146 1.00 88.25 167 PRO A O 1
ATOM 1249 N N . TRP A 1 168 ? 10.907 12.665 -1.266 1.00 90.00 168 TRP A N 1
ATOM 1250 C CA . TRP A 1 168 ? 11.192 13.320 -2.550 1.00 90.00 168 TRP A CA 1
ATOM 1251 C C . TRP A 1 168 ? 12.345 14.319 -2.482 1.00 90.00 168 TRP A C 1
ATOM 1253 O O . TRP A 1 168 ? 13.080 14.468 -3.453 1.00 90.00 168 TRP A O 1
ATOM 1263 N N . LYS A 1 169 ? 12.544 14.973 -1.333 1.00 90.94 169 LYS A N 1
ATOM 1264 C CA . LYS A 1 169 ? 13.680 15.873 -1.107 1.00 90.94 169 LYS A CA 1
ATOM 1265 C C . LYS A 1 169 ? 14.927 15.129 -0.625 1.00 90.94 169 LYS A C 1
ATOM 1267 O O . LYS A 1 169 ? 16.035 15.495 -0.998 1.00 90.94 169 LYS A O 1
ATOM 1272 N N . GLN A 1 170 ? 14.758 14.114 0.223 1.00 91.69 170 GLN A N 1
ATOM 1273 C CA . GLN A 1 170 ? 15.875 13.377 0.832 1.00 91.69 170 GLN A CA 1
ATOM 1274 C C . GLN A 1 170 ? 16.466 12.312 -0.103 1.00 91.69 170 GLN A C 1
ATOM 1276 O O . GLN A 1 170 ? 17.676 12.103 -0.115 1.00 91.69 170 GLN A O 1
ATOM 1281 N N . TYR A 1 171 ? 15.619 11.649 -0.893 1.00 92.44 171 TYR A N 1
ATOM 1282 C CA . TYR A 1 171 ? 15.960 10.491 -1.720 1.00 92.44 171 TYR A CA 1
ATOM 1283 C C . TYR A 1 171 ? 15.293 10.552 -3.115 1.00 92.44 171 TYR A C 1
ATOM 1285 O O . TYR A 1 171 ? 14.597 9.609 -3.503 1.00 92.44 171 TYR A O 1
A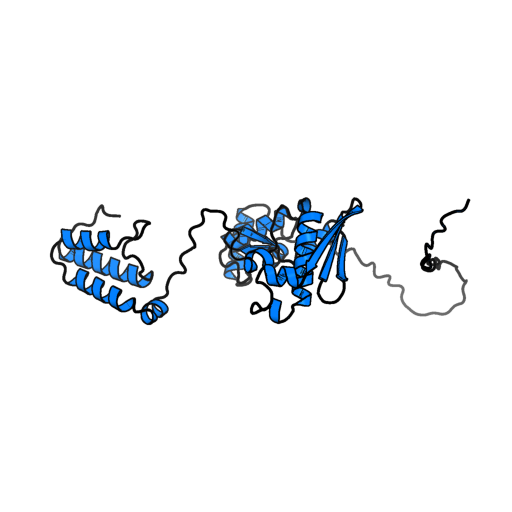TOM 1293 N N . PRO A 1 172 ? 15.514 11.618 -3.912 1.00 92.00 172 PRO A N 1
ATOM 1294 C CA . PRO A 1 172 ? 14.811 11.841 -5.181 1.00 92.00 172 PRO A CA 1
ATOM 1295 C C . PRO A 1 172 ? 14.987 10.696 -6.188 1.00 92.00 172 PRO A C 1
ATOM 1297 O O . PRO A 1 172 ? 13.998 10.206 -6.727 1.00 92.00 172 PRO A O 1
ATOM 1300 N N . LYS A 1 173 ? 16.216 10.190 -6.385 1.00 92.75 173 LYS A N 1
ATOM 1301 C CA . LYS A 1 173 ? 16.476 9.061 -7.303 1.00 92.75 173 LYS A CA 1
ATOM 1302 C C . LYS A 1 173 ? 15.664 7.818 -6.912 1.00 92.75 173 LYS A C 1
ATOM 1304 O O . LYS A 1 173 ? 15.056 7.178 -7.762 1.00 92.75 173 LYS A O 1
ATOM 1309 N N . ARG A 1 174 ? 15.571 7.509 -5.613 1.00 92.31 174 ARG A N 1
ATOM 1310 C CA . ARG A 1 174 ? 14.764 6.377 -5.130 1.00 92.31 174 ARG A CA 1
ATOM 1311 C C . ARG A 1 174 ? 13.277 6.580 -5.412 1.00 92.31 174 ARG A C 1
ATOM 1313 O O . ARG A 1 174 ? 12.615 5.630 -5.815 1.00 92.31 174 ARG A O 1
ATOM 1320 N N . MET A 1 175 ? 12.768 7.795 -5.232 1.00 92.50 175 MET A N 1
ATOM 1321 C CA . MET A 1 175 ? 11.361 8.097 -5.493 1.00 92.50 175 MET A CA 1
ATOM 1322 C C . MET A 1 175 ? 11.005 8.004 -6.979 1.00 92.50 175 MET A C 1
ATOM 1324 O O . MET A 1 175 ? 9.966 7.438 -7.312 1.00 92.50 175 MET A O 1
ATOM 1328 N N . LEU A 1 176 ? 11.891 8.457 -7.874 1.00 94.19 176 LEU A N 1
ATOM 1329 C CA . LEU A 1 176 ? 11.726 8.274 -9.321 1.00 94.19 176 LEU A CA 1
ATOM 1330 C C . LEU A 1 176 ? 11.662 6.784 -9.692 1.00 94.19 176 LEU A C 1
ATOM 1332 O O . LEU A 1 176 ? 10.729 6.360 -10.374 1.00 94.19 176 LEU A O 1
ATOM 1336 N N . ALA A 1 177 ? 12.599 5.974 -9.181 1.00 93.81 177 ALA A N 1
ATOM 1337 C CA . ALA A 1 177 ? 12.602 4.527 -9.406 1.00 93.81 177 ALA A CA 1
ATOM 1338 C C . ALA A 1 177 ? 11.301 3.877 -8.911 1.00 93.81 177 ALA A C 1
ATOM 1340 O O . ALA A 1 177 ? 10.630 3.182 -9.673 1.00 93.81 177 ALA A O 1
ATOM 1341 N N . MET A 1 178 ? 10.880 4.178 -7.678 1.00 92.69 178 MET A N 1
ATOM 1342 C CA . MET A 1 178 ? 9.639 3.644 -7.107 1.00 92.69 178 MET A CA 1
ATOM 1343 C C . MET A 1 178 ? 8.404 4.045 -7.922 1.00 92.69 178 MET A C 1
ATOM 1345 O O . MET A 1 178 ? 7.508 3.219 -8.099 1.00 92.69 178 MET A O 1
ATOM 1349 N N . ARG A 1 179 ? 8.365 5.265 -8.471 1.00 92.94 179 ARG A N 1
ATOM 1350 C CA . ARG A 1 179 ? 7.257 5.720 -9.320 1.00 92.94 179 ARG A CA 1
ATOM 1351 C C . ARG A 1 179 ? 7.237 5.006 -10.671 1.00 92.94 179 ARG A C 1
ATOM 1353 O O . ARG A 1 179 ? 6.193 4.491 -11.062 1.00 92.94 179 ARG A O 1
ATOM 1360 N N . SER A 1 180 ? 8.386 4.889 -11.339 1.00 95.19 180 SER A N 1
ATOM 1361 C CA . SER A 1 180 ? 8.490 4.137 -12.601 1.00 95.19 180 SER A CA 1
ATOM 1362 C C . SER A 1 180 ? 8.080 2.667 -12.425 1.00 95.19 180 SER A C 1
ATOM 1364 O O . SER A 1 180 ? 7.331 2.126 -13.240 1.00 95.19 180 SER A O 1
ATOM 1366 N N . ARG A 1 181 ? 8.477 2.043 -11.304 1.00 94.94 181 ARG A N 1
ATOM 1367 C CA . ARG A 1 181 ? 8.090 0.678 -10.934 1.00 94.94 181 ARG A CA 1
ATOM 1368 C C . ARG A 1 181 ? 6.597 0.538 -10.715 1.00 94.94 181 ARG A C 1
ATOM 1370 O O . ARG A 1 181 ? 6.013 -0.430 -11.190 1.00 94.94 181 ARG A O 1
ATOM 1377 N N . ALA A 1 182 ? 5.984 1.466 -9.989 1.00 93.12 182 ALA A N 1
ATOM 1378 C CA . ALA A 1 182 ? 4.555 1.427 -9.723 1.00 93.12 182 ALA A CA 1
ATOM 1379 C C . ALA A 1 182 ? 3.750 1.432 -11.032 1.00 93.12 182 ALA A C 1
ATOM 1381 O O . ALA A 1 182 ? 2.882 0.581 -11.218 1.00 93.12 182 ALA A O 1
ATOM 1382 N N . PHE A 1 183 ? 4.106 2.300 -11.982 1.00 93.44 183 PHE A N 1
ATOM 1383 C CA . PHE A 1 183 ? 3.452 2.356 -13.292 1.00 93.44 183 PHE A CA 1
ATOM 1384 C C . PHE A 1 183 ? 3.685 1.081 -14.109 1.00 93.44 183 PHE A C 1
ATOM 1386 O O . PHE A 1 183 ? 2.733 0.498 -14.628 1.00 93.44 183 PHE A O 1
ATOM 1393 N N . ALA A 1 184 ? 4.930 0.600 -14.180 1.00 94.94 184 ALA A N 1
ATOM 1394 C CA . ALA A 1 184 ? 5.250 -0.625 -14.911 1.00 94.94 184 ALA A CA 1
ATOM 1395 C C . ALA A 1 184 ? 4.547 -1.856 -14.317 1.00 94.94 184 ALA A C 1
ATOM 1397 O O . ALA A 1 184 ? 4.047 -2.696 -15.059 1.00 94.94 184 ALA A O 1
ATOM 1398 N N . ALA A 1 185 ? 4.464 -1.962 -12.989 1.00 93.75 185 ALA A N 1
ATOM 1399 C CA . ALA A 1 185 ? 3.808 -3.076 -12.314 1.00 93.75 185 ALA A CA 1
ATOM 1400 C C . ALA A 1 185 ? 2.288 -3.043 -12.479 1.00 93.75 185 ALA A C 1
ATOM 1402 O O . ALA A 1 185 ? 1.680 -4.088 -12.695 1.00 93.75 185 ALA A O 1
ATOM 1403 N N . ARG A 1 186 ? 1.665 -1.864 -12.424 1.00 91.56 186 ARG A N 1
ATOM 1404 C CA . ARG A 1 186 ? 0.217 -1.729 -12.613 1.00 91.56 186 ARG A CA 1
ATOM 1405 C C . ARG A 1 186 ? -0.220 -2.080 -14.025 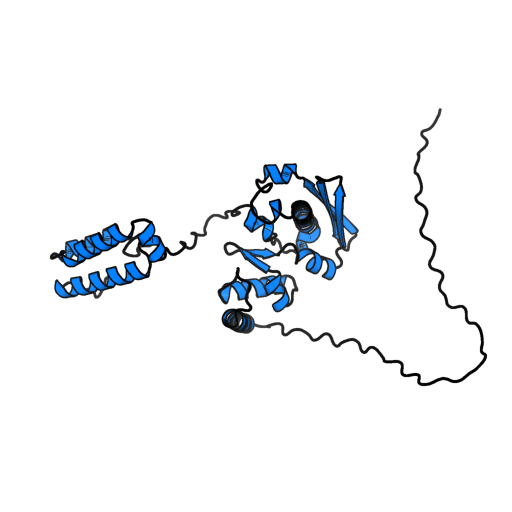1.00 91.56 186 ARG A C 1
ATOM 1407 O O . ARG A 1 186 ? -1.202 -2.794 -14.177 1.00 91.56 186 ARG A O 1
ATOM 1414 N N . ASP A 1 187 ? 0.533 -1.652 -15.030 1.00 92.19 187 ASP A N 1
ATOM 1415 C CA . ASP A 1 187 ? 0.219 -1.965 -16.425 1.00 92.19 187 ASP A CA 1
ATOM 1416 C C . ASP A 1 187 ? 0.661 -3.392 -16.795 1.00 92.19 187 ASP A C 1
ATOM 1418 O O . ASP A 1 187 ? -0.025 -4.113 -17.518 1.00 92.19 187 ASP A O 1
ATOM 1422 N N . GLY A 1 188 ? 1.817 -3.822 -16.284 1.00 92.06 188 GLY A N 1
ATOM 1423 C CA . GLY A 1 188 ? 2.456 -5.092 -16.618 1.00 92.06 188 GLY A CA 1
ATOM 1424 C C . GLY A 1 188 ? 1.944 -6.293 -15.831 1.00 92.06 188 GLY A C 1
ATOM 1425 O O . GLY A 1 188 ? 1.969 -7.400 -16.360 1.00 92.06 188 GLY A O 1
ATOM 1426 N N . ALA A 1 189 ? 1.437 -6.103 -14.614 1.00 92.75 189 ALA A N 1
ATOM 1427 C CA . ALA A 1 189 ? 1.023 -7.162 -13.688 1.00 92.75 189 ALA A CA 1
ATOM 1428 C C . ALA A 1 189 ? -0.329 -6.857 -13.004 1.00 92.75 189 ALA A C 1
ATOM 1430 O O . ALA A 1 189 ? -0.542 -7.211 -11.842 1.00 92.75 189 ALA A O 1
ATOM 1431 N N . ALA A 1 190 ? -1.251 -6.197 -13.719 1.00 89.06 190 ALA A N 1
ATOM 1432 C CA . ALA A 1 190 ? -2.590 -5.841 -13.228 1.00 89.06 190 ALA A CA 1
ATOM 1433 C C . ALA A 1 190 ? -3.378 -7.035 -12.649 1.00 89.06 190 ALA A C 1
ATOM 1435 O O . ALA A 1 190 ? -4.059 -6.908 -11.634 1.00 89.06 190 ALA A O 1
ATOM 1436 N N . ASP A 1 191 ? -3.245 -8.197 -13.287 1.00 89.31 191 ASP A N 1
ATOM 1437 C CA . ASP A 1 191 ? -3.824 -9.488 -12.905 1.00 89.31 191 ASP A CA 1
ATOM 1438 C C . ASP A 1 191 ? -3.303 -10.008 -11.562 1.00 89.31 191 ASP A C 1
ATOM 1440 O O . ASP A 1 191 ? -4.037 -10.656 -10.822 1.00 89.31 191 ASP A O 1
ATOM 1444 N N . VAL A 1 192 ? -2.052 -9.700 -11.221 1.00 90.81 192 VAL A N 1
ATOM 1445 C CA . VAL A 1 192 ? -1.438 -10.084 -9.943 1.00 90.81 192 VAL A CA 1
ATOM 1446 C C . VAL A 1 192 ? -1.738 -9.075 -8.842 1.00 90.81 192 VAL A C 1
ATOM 1448 O O . VAL A 1 192 ? -1.929 -9.462 -7.692 1.00 90.81 192 VAL A O 1
ATOM 1451 N N . LEU A 1 193 ? -1.755 -7.784 -9.177 1.00 88.75 193 LEU A N 1
ATOM 1452 C CA . LEU A 1 193 ? -2.010 -6.711 -8.216 1.00 88.75 193 LEU A CA 1
ATOM 1453 C C . LEU A 1 193 ? -3.489 -6.582 -7.835 1.00 88.75 193 LEU A C 1
ATOM 1455 O O . LEU A 1 193 ? -3.794 -5.891 -6.865 1.00 88.75 193 LEU A O 1
ATOM 1459 N N . GLY A 1 194 ? -4.406 -7.203 -8.583 1.00 83.19 194 GLY A N 1
ATOM 1460 C CA . GLY A 1 194 ? -5.837 -7.191 -8.267 1.00 83.19 194 GLY A CA 1
ATOM 1461 C C . GLY A 1 194 ? -6.448 -5.786 -8.283 1.00 83.19 194 GLY A C 1
ATOM 1462 O O . GLY A 1 194 ? -7.358 -5.497 -7.513 1.00 83.19 194 GLY A O 1
ATOM 1463 N N . GLY A 1 195 ? -5.907 -4.882 -9.108 1.00 83.19 195 GLY A N 1
ATOM 1464 C CA . GLY A 1 195 ? -6.356 -3.486 -9.189 1.00 83.19 195 GLY A CA 1
ATOM 1465 C C . GLY A 1 195 ? -5.932 -2.590 -8.017 1.00 83.19 195 GLY A C 1
ATOM 1466 O O . GLY A 1 195 ? -6.355 -1.434 -7.956 1.00 83.19 195 GLY A O 1
ATOM 1467 N N . LEU A 1 196 ? -5.092 -3.078 -7.098 1.00 88.62 196 LEU A N 1
ATOM 1468 C CA . LEU A 1 196 ? -4.607 -2.274 -5.981 1.00 88.62 196 LEU A CA 1
ATOM 1469 C C . LEU A 1 196 ? -3.660 -1.166 -6.447 1.00 88.62 196 LEU A C 1
ATOM 1471 O O . LEU A 1 196 ? -2.762 -1.365 -7.267 1.00 88.62 196 LEU A O 1
ATOM 1475 N N . TYR A 1 197 ? -3.852 0.011 -5.861 1.00 88.88 197 TYR A N 1
ATOM 1476 C CA . TYR A 1 197 ? -2.956 1.147 -6.028 1.00 88.88 197 TYR A CA 1
ATOM 1477 C C . TYR A 1 197 ? -1.730 0.994 -5.128 1.00 88.88 197 TYR A C 1
ATOM 1479 O O . TYR A 1 197 ? -1.781 0.349 -4.074 1.00 88.88 197 TYR A O 1
ATOM 1487 N N . VAL A 1 198 ? -0.642 1.650 -5.526 1.00 91.69 198 VAL A N 1
ATOM 1488 C CA . VAL A 1 198 ? 0.556 1.758 -4.695 1.00 91.69 198 VAL A CA 1
ATOM 1489 C C . VAL A 1 198 ? 0.311 2.795 -3.602 1.00 91.69 198 VAL A C 1
ATOM 1491 O O . VAL A 1 198 ? -0.124 3.910 -3.895 1.00 91.69 198 VAL A O 1
ATOM 1494 N N . ALA A 1 199 ? 0.559 2.440 -2.342 1.00 88.75 199 ALA A N 1
ATOM 1495 C CA . ALA A 1 199 ? 0.229 3.269 -1.182 1.00 88.75 199 ALA A CA 1
ATOM 1496 C C . ALA A 1 199 ? 0.854 4.669 -1.283 1.00 88.75 199 ALA A C 1
ATOM 1498 O O . ALA A 1 199 ? 0.189 5.676 -1.040 1.00 88.75 199 ALA A O 1
ATOM 1499 N N . GLU A 1 200 ? 2.106 4.743 -1.733 1.00 88.12 200 GLU A N 1
ATOM 1500 C CA . GLU A 1 200 ? 2.836 5.987 -1.954 1.00 88.12 200 GLU A CA 1
ATOM 1501 C C . GLU A 1 200 ? 2.150 6.901 -2.985 1.00 88.12 200 GLU A C 1
ATOM 1503 O O . GLU A 1 200 ? 2.171 8.115 -2.820 1.00 88.12 200 GLU A O 1
ATOM 1508 N N . GLU A 1 201 ? 1.504 6.361 -4.026 1.00 86.06 201 GLU A N 1
ATOM 1509 C CA . GLU A 1 201 ? 0.733 7.170 -4.994 1.00 86.06 201 GLU A CA 1
ATOM 1510 C C . GLU A 1 201 ? -0.486 7.812 -4.342 1.00 86.06 201 GLU A C 1
ATOM 1512 O O . GLU A 1 201 ? -0.760 8.992 -4.547 1.00 86.06 201 GLU A O 1
ATOM 1517 N N . VAL A 1 202 ? -1.210 7.038 -3.534 1.00 85.38 202 VAL A N 1
ATOM 1518 C CA . VAL A 1 202 ? -2.464 7.479 -2.911 1.00 85.38 202 VAL A CA 1
ATOM 1519 C C . VAL A 1 202 ? -2.204 8.493 -1.798 1.00 85.38 202 VAL A C 1
ATOM 1521 O O . VAL A 1 202 ? -2.943 9.469 -1.663 1.00 85.38 202 VAL A O 1
ATOM 1524 N N . ILE A 1 203 ? -1.143 8.284 -1.016 1.00 84.69 203 ILE A N 1
ATOM 1525 C CA . ILE A 1 203 ? -0.733 9.191 0.063 1.00 84.69 203 ILE A CA 1
ATOM 1526 C C . ILE A 1 203 ? -0.228 10.517 -0.513 1.00 84.69 203 ILE A C 1
ATOM 1528 O O . ILE A 1 203 ? -0.502 11.584 0.038 1.00 84.69 203 ILE A O 1
ATOM 1532 N N . GLU A 1 204 ? 0.520 10.475 -1.614 1.00 81.69 204 GLU A N 1
ATOM 1533 C CA . GLU A 1 204 ? 1.141 11.672 -2.171 1.00 81.69 204 GLU A CA 1
ATOM 1534 C C . GLU A 1 204 ? 0.226 12.481 -3.080 1.00 81.69 204 GLU A C 1
ATOM 1536 O O . GLU A 1 204 ? 0.288 13.712 -3.016 1.00 81.69 204 GLU A O 1
ATOM 1541 N N . GLY A 1 205 ? -0.595 11.796 -3.881 1.00 67.06 205 GLY A N 1
ATOM 1542 C CA . GLY A 1 205 ? -1.508 12.386 -4.856 1.00 67.06 205 GLY A CA 1
ATOM 1543 C C . GLY A 1 205 ? -2.706 13.101 -4.241 1.00 67.06 205 GLY A C 1
ATOM 1544 O O . GLY A 1 205 ? -3.459 13.717 -4.979 1.00 67.06 205 GLY A O 1
ATOM 1545 N N . GLY A 1 206 ? -2.868 13.047 -2.913 1.00 54.16 206 GLY A N 1
ATOM 1546 C CA . GLY A 1 206 ? -3.942 13.729 -2.201 1.00 54.16 206 GLY A CA 1
ATOM 1547 C C . GLY A 1 206 ? -5.305 13.254 -2.681 1.00 54.16 206 GLY A C 1
ATOM 1548 O O . GLY A 1 206 ? -5.899 13.885 -3.540 1.00 54.16 206 GLY A O 1
ATOM 1549 N N . SER A 1 207 ? -5.799 12.151 -2.107 1.00 42.47 207 SER A N 1
ATOM 1550 C CA . SER A 1 207 ? -7.165 11.648 -2.314 1.00 42.47 207 SER A CA 1
ATOM 1551 C C . SER A 1 207 ? -7.577 11.550 -3.789 1.00 42.47 207 SER A C 1
ATOM 1553 O O . SER A 1 207 ? -8.123 12.485 -4.362 1.00 42.47 207 SER A O 1
ATOM 1555 N N . LEU A 1 208 ? -7.447 10.358 -4.378 1.00 43.16 208 LEU A N 1
ATOM 1556 C CA . LEU A 1 208 ? -8.362 9.973 -5.454 1.00 43.16 208 LEU A CA 1
ATOM 1557 C C . LEU A 1 208 ? -9.769 9.948 -4.845 1.00 43.16 208 LEU A C 1
ATOM 1559 O O . LEU A 1 208 ? -10.197 8.914 -4.325 1.00 43.16 208 LEU A O 1
ATOM 1563 N N . SER A 1 209 ? -10.436 11.096 -4.817 1.00 32.91 209 SER A N 1
ATOM 1564 C CA . SER A 1 209 ? -11.812 11.261 -4.386 1.00 32.91 209 SER A CA 1
ATOM 1565 C C . SER A 1 209 ? -12.685 10.381 -5.274 1.00 32.91 209 SER A C 1
ATOM 1567 O O . SER A 1 209 ? -13.043 10.760 -6.382 1.00 32.91 209 SER A O 1
ATOM 1569 N N . ALA A 1 210 ? -13.026 9.181 -4.791 1.00 37.12 210 ALA A N 1
ATOM 1570 C CA . ALA A 1 210 ? -14.388 8.751 -5.043 1.00 37.12 210 ALA A CA 1
ATOM 1571 C C . ALA A 1 210 ? -15.230 9.510 -4.039 1.00 37.12 210 ALA A C 1
ATOM 1573 O O . ALA A 1 210 ? -15.007 9.435 -2.830 1.00 37.12 210 ALA A O 1
ATOM 1574 N N . GLU A 1 211 ? -16.130 10.287 -4.604 1.00 38.47 211 GLU A N 1
ATOM 1575 C CA . GLU A 1 211 ? -17.366 10.739 -4.003 1.00 38.47 211 GLU A CA 1
ATOM 1576 C C . GLU A 1 211 ? -17.865 9.756 -2.929 1.00 38.47 211 GLU A C 1
ATOM 1578 O O . GLU A 1 211 ? -17.949 8.548 -3.161 1.00 38.47 211 GLU A O 1
ATOM 1583 N N . GLY A 1 212 ? -18.190 10.295 -1.751 1.00 38.56 212 GLY A N 1
ATOM 1584 C CA . GLY A 1 212 ? -19.013 9.591 -0.768 1.00 38.56 212 GLY A CA 1
ATOM 1585 C C . GLY A 1 212 ? -18.311 9.010 0.458 1.00 38.56 212 GLY A C 1
ATOM 1586 O O . GLY A 1 212 ? -18.810 8.034 1.003 1.00 38.56 212 GLY A O 1
ATOM 1587 N N . ASN A 1 213 ? -17.210 9.588 0.944 1.00 35.53 213 ASN A N 1
ATOM 1588 C CA . ASN A 1 213 ? -16.814 9.352 2.334 1.00 35.53 213 ASN A CA 1
ATOM 1589 C C . ASN A 1 213 ? -16.618 10.697 3.030 1.00 35.53 213 ASN A C 1
ATOM 1591 O O . ASN A 1 213 ? -15.623 11.385 2.795 1.00 35.53 213 ASN A O 1
ATOM 1595 N N . SER A 1 214 ? -17.602 11.078 3.847 1.00 41.16 214 SER A N 1
ATOM 1596 C CA . SER A 1 214 ? -17.462 12.121 4.860 1.00 41.16 214 SER A CA 1
ATOM 1597 C C . SER A 1 214 ? -16.144 11.882 5.588 1.00 41.16 214 SER A C 1
ATOM 1599 O O . SER A 1 214 ? -15.951 10.802 6.158 1.00 41.16 214 SER A O 1
ATOM 1601 N N . GLU A 1 215 ? -15.209 12.834 5.518 1.00 34.88 215 GLU A N 1
ATOM 1602 C CA . GLU A 1 215 ? -13.983 12.731 6.302 1.00 34.88 215 GLU A CA 1
ATOM 1603 C C . GLU A 1 215 ? -14.371 12.414 7.752 1.00 34.88 215 GLU A C 1
ATOM 1605 O O . GLU A 1 215 ? -15.264 13.077 8.289 1.00 34.88 215 GLU A O 1
ATOM 1610 N N . PRO A 1 216 ? -13.745 11.427 8.419 1.00 39.31 216 PRO A N 1
ATOM 1611 C CA . PRO A 1 216 ? -13.910 11.314 9.853 1.00 39.31 216 PRO A CA 1
ATOM 1612 C C . PRO A 1 216 ? -13.381 12.621 10.434 1.00 39.31 216 PRO A C 1
ATOM 1614 O O . PRO A 1 216 ? -12.165 12.834 10.437 1.00 39.31 216 PRO A O 1
ATOM 1617 N N . PHE A 1 217 ? -14.290 13.507 10.864 1.00 45.97 217 PHE A N 1
ATOM 1618 C CA . PHE A 1 217 ? -13.961 14.774 11.506 1.00 45.97 217 PHE A CA 1
ATOM 1619 C C . PHE A 1 217 ? -12.810 14.502 12.469 1.00 45.97 217 PHE A C 1
ATOM 1621 O O . PHE A 1 217 ? -12.960 13.721 13.416 1.00 45.97 217 PHE A O 1
ATOM 1628 N N . LYS A 1 218 ? -11.629 15.082 12.209 1.00 48.91 218 LYS A N 1
ATOM 1629 C CA . LYS A 1 218 ? -10.525 15.047 13.173 1.00 48.91 218 LYS A CA 1
ATOM 1630 C C . LYS A 1 218 ? -11.080 15.644 14.460 1.00 48.91 218 LYS A C 1
ATOM 1632 O O . LYS A 1 218 ? -11.204 16.861 14.564 1.00 48.91 218 LYS A O 1
ATOM 1637 N N . ARG A 1 219 ? -11.467 14.782 15.408 1.00 56.09 219 ARG A N 1
ATOM 1638 C CA . ARG A 1 219 ? -12.150 15.190 16.638 1.00 56.09 219 ARG A CA 1
ATOM 1639 C C . ARG A 1 219 ? -11.278 16.229 17.334 1.00 56.09 219 ARG A C 1
ATOM 1641 O O . ARG A 1 219 ? -10.149 15.931 17.733 1.00 56.09 219 ARG A O 1
ATOM 1648 N N . LYS A 1 220 ? -11.776 17.464 17.423 1.00 63.91 220 LYS A N 1
ATOM 1649 C CA . LYS A 1 220 ? -11.049 18.579 18.031 1.00 63.91 220 LYS A CA 1
ATOM 1650 C C . LYS A 1 220 ? -10.801 18.241 19.500 1.00 63.91 220 LYS A C 1
ATOM 1652 O O . LYS A 1 220 ? -11.737 17.916 20.225 1.00 63.91 220 LYS A O 1
ATOM 1657 N N . SER A 1 221 ? -9.548 18.275 19.952 1.00 69.94 221 SER A N 1
ATOM 1658 C CA . SER A 1 221 ? -9.254 18.096 21.377 1.00 69.94 221 SER A CA 1
ATOM 1659 C C . SER A 1 221 ? -9.612 19.367 22.148 1.00 69.94 221 SER A C 1
ATOM 1661 O O . SER A 1 221 ? -9.498 20.472 21.616 1.00 69.94 221 SER A O 1
ATOM 1663 N N . SER A 1 222 ? -9.983 19.242 23.424 1.00 64.00 222 SER A N 1
ATOM 1664 C CA . SER A 1 222 ? -10.260 20.404 24.286 1.00 64.00 222 SER A CA 1
ATOM 1665 C C . SER A 1 222 ? -9.058 21.360 24.387 1.00 64.00 222 SER A C 1
ATOM 1667 O O . SER A 1 222 ? -9.224 22.574 24.437 1.00 64.00 222 SER A O 1
ATOM 1669 N N . ALA A 1 223 ? -7.829 20.836 24.324 1.00 68.62 223 ALA A N 1
ATOM 1670 C CA . ALA A 1 223 ? -6.603 21.638 24.291 1.00 68.62 223 ALA A CA 1
ATOM 1671 C C . ALA A 1 223 ? -6.381 22.387 22.959 1.00 68.62 223 ALA A C 1
ATOM 1673 O O . ALA A 1 223 ? -5.724 23.427 22.933 1.00 68.62 223 ALA A O 1
ATOM 1674 N N . ALA A 1 224 ? -6.890 21.870 21.837 1.00 70.44 224 ALA A N 1
ATOM 1675 C CA . ALA A 1 224 ? -6.920 22.602 20.570 1.00 70.44 224 ALA A CA 1
ATOM 1676 C C . ALA A 1 224 ? -8.034 23.663 20.579 1.00 70.44 224 ALA A C 1
ATOM 1678 O O . ALA A 1 224 ? -7.792 24.808 20.224 1.00 70.44 224 ALA A O 1
ATOM 1679 N N . ALA A 1 225 ? -9.214 23.323 21.103 1.00 67.75 225 ALA A N 1
ATOM 1680 C CA . ALA A 1 225 ? -10.353 24.234 21.233 1.00 67.75 225 ALA A CA 1
ATOM 1681 C C . ALA A 1 225 ? -10.053 25.485 22.077 1.00 67.75 225 ALA A C 1
ATOM 1683 O O . ALA A 1 225 ? -10.458 26.582 21.697 1.00 67.75 225 ALA A O 1
ATOM 1684 N N . LYS A 1 226 ? -9.276 25.347 23.161 1.00 73.12 226 LYS A N 1
ATOM 1685 C CA . LYS A 1 226 ? -8.813 26.491 23.967 1.00 73.12 226 LYS A CA 1
ATOM 1686 C C . LYS A 1 226 ? -7.864 27.432 23.221 1.00 73.12 226 LYS A C 1
ATOM 1688 O O . LYS A 1 226 ? -7.873 28.626 23.485 1.00 73.12 226 LYS A O 1
ATOM 1693 N N . ARG A 1 227 ? -7.053 26.914 22.293 1.00 70.31 227 ARG A N 1
ATOM 1694 C CA . ARG A 1 227 ? -6.128 27.731 21.487 1.00 70.31 227 ARG A CA 1
ATOM 1695 C C . ARG A 1 227 ? -6.840 28.488 20.368 1.00 70.31 227 ARG A C 1
ATOM 1697 O O . ARG A 1 227 ? -6.429 29.591 20.038 1.00 70.31 227 ARG A O 1
ATOM 1704 N N . ASP A 1 228 ? -7.927 27.923 19.855 1.00 69.69 228 ASP A N 1
ATOM 1705 C CA . ASP A 1 228 ? -8.706 28.488 18.749 1.00 69.69 228 ASP A CA 1
ATOM 1706 C C . ASP A 1 228 ? -9.852 29.408 19.217 1.00 69.69 228 ASP A C 1
ATOM 1708 O O . ASP A 1 228 ? -10.697 29.797 18.416 1.00 69.69 228 ASP A O 1
ATOM 1712 N N . GLY A 1 229 ? -9.945 29.708 20.519 1.00 70.81 229 GLY A N 1
ATOM 1713 C CA . GLY A 1 229 ? -10.990 30.579 21.076 1.00 70.81 229 GLY A CA 1
ATOM 1714 C C . GLY A 1 229 ? -12.386 29.947 21.179 1.00 70.81 229 GLY A C 1
ATOM 1715 O O . GLY A 1 229 ? -13.330 30.615 21.589 1.00 70.81 229 GLY A O 1
ATOM 1716 N N . THR A 1 230 ? -12.534 28.651 20.881 1.00 77.31 230 THR A N 1
ATOM 1717 C CA . THR A 1 230 ? -13.811 27.915 21.005 1.00 77.31 230 THR A CA 1
ATOM 1718 C C . THR A 1 230 ? -14.303 27.834 22.463 1.00 77.31 230 THR A C 1
ATOM 1720 O O . THR A 1 230 ? -15.485 27.613 22.706 1.00 77.31 230 THR A O 1
ATOM 1723 N N . ASP A 1 231 ? -13.415 28.069 23.435 1.00 80.75 231 ASP A N 1
ATOM 1724 C CA . ASP A 1 231 ? -13.724 28.172 24.872 1.00 80.75 231 ASP A CA 1
ATOM 1725 C C . ASP A 1 231 ? -14.730 29.295 25.191 1.00 80.75 231 ASP A C 1
ATOM 1727 O O . ASP A 1 231 ? -15.547 29.157 26.097 1.00 80.75 231 ASP A O 1
ATOM 1731 N N . ALA A 1 232 ? -14.730 30.384 24.412 1.00 82.00 232 ALA A N 1
ATOM 1732 C CA . ALA A 1 232 ? -15.684 31.478 24.589 1.00 82.00 232 ALA A CA 1
ATOM 1733 C C . ALA A 1 232 ? -17.121 31.029 24.277 1.00 82.00 232 ALA A C 1
ATOM 1735 O O . ALA A 1 232 ? -18.010 31.216 25.104 1.00 82.00 232 ALA A O 1
ATOM 1736 N N . LYS A 1 233 ? -17.318 30.346 23.136 1.00 83.88 233 LYS A N 1
ATOM 1737 C CA . LYS A 1 233 ? -18.621 29.787 22.730 1.00 83.88 233 LYS A CA 1
ATOM 1738 C C . LYS A 1 233 ? -19.117 28.740 23.737 1.00 83.88 233 LYS A C 1
ATOM 1740 O O . LYS A 1 233 ? -20.300 28.703 24.049 1.00 83.88 233 LYS A O 1
ATOM 1745 N N . PHE A 1 234 ? -18.221 27.912 24.282 1.00 85.88 234 PHE A N 1
ATOM 1746 C CA . PHE A 1 234 ? -18.570 26.926 25.313 1.00 85.88 234 PHE A CA 1
ATOM 1747 C C . PHE A 1 234 ? -19.087 27.582 26.605 1.00 85.88 234 PHE A C 1
ATOM 1749 O O . PHE A 1 234 ? -20.139 27.198 27.116 1.00 85.88 234 PHE A O 1
ATOM 1756 N N . ASN A 1 235 ? -18.381 28.594 27.119 1.00 86.31 235 ASN A N 1
ATOM 1757 C CA . ASN A 1 235 ? -18.789 29.295 28.339 1.00 86.31 235 ASN A CA 1
ATOM 1758 C C . ASN A 1 235 ? -20.077 30.114 28.143 1.00 86.31 235 ASN A C 1
ATOM 1760 O O . ASN A 1 235 ? -20.890 30.200 29.062 1.00 86.31 235 ASN A O 1
ATOM 1764 N N . GLU A 1 236 ? -20.280 30.679 26.952 1.00 88.56 236 GLU A N 1
ATOM 1765 C CA . GLU A 1 236 ? -21.521 31.365 26.585 1.00 88.56 236 GLU A CA 1
ATOM 1766 C C . GLU A 1 236 ? -22.721 30.410 26.609 1.00 88.56 236 GLU A C 1
ATOM 1768 O O . GLU A 1 236 ? -23.713 30.702 27.277 1.00 88.56 236 GLU A O 1
ATOM 1773 N N . LEU A 1 237 ? -22.607 29.239 25.970 1.00 88.25 237 LEU A N 1
ATOM 1774 C CA . LEU A 1 237 ? -23.666 28.225 25.962 1.00 88.25 237 LEU A CA 1
ATOM 1775 C C . LEU A 1 237 ? -23.984 27.715 27.372 1.00 88.25 237 LEU A C 1
ATOM 1777 O O . LEU A 1 237 ? -25.155 27.645 27.737 1.00 88.25 237 LEU A O 1
ATOM 1781 N N . ARG A 1 238 ? -22.969 27.443 28.207 1.00 89.38 238 ARG A N 1
ATOM 1782 C CA . ARG A 1 238 ? -23.194 27.102 29.625 1.00 89.38 238 ARG A CA 1
ATOM 1783 C C . ARG A 1 238 ? -23.971 28.191 30.364 1.00 89.38 238 ARG A C 1
ATOM 1785 O O . ARG A 1 238 ? -24.862 27.882 31.150 1.00 89.38 238 ARG A O 1
ATOM 1792 N N . GLY A 1 239 ? -23.634 29.458 30.125 1.00 87.19 239 GLY A N 1
ATOM 1793 C CA . GLY A 1 239 ? -24.329 30.596 30.727 1.00 87.19 239 GLY A CA 1
ATOM 1794 C C . GLY A 1 239 ? -25.781 30.714 30.262 1.00 87.19 239 GLY A C 1
ATOM 1795 O O . GLY A 1 239 ? -26.660 30.993 31.075 1.00 87.19 239 GLY A O 1
ATOM 1796 N N . GLN A 1 240 ? -26.047 30.471 28.978 1.00 88.19 240 GLN A N 1
ATOM 1797 C CA . GLN A 1 240 ? -27.401 30.466 28.421 1.00 88.19 240 GLN A CA 1
ATOM 1798 C C . GLN A 1 240 ? -28.242 29.325 29.004 1.00 88.19 240 GLN A C 1
ATOM 1800 O O . GLN A 1 240 ? -29.360 29.578 29.442 1.00 88.19 240 GLN A O 1
ATOM 1805 N N . ILE A 1 241 ? -27.685 28.111 29.109 1.00 88.62 241 ILE A N 1
ATOM 1806 C CA . ILE A 1 241 ? -28.348 26.965 29.752 1.00 88.62 241 ILE A CA 1
ATOM 1807 C C . ILE A 1 241 ? -28.671 27.295 31.214 1.00 88.62 241 ILE A C 1
ATOM 1809 O O . ILE A 1 241 ? -29.820 27.189 31.628 1.00 88.62 241 ILE A O 1
ATOM 1813 N N . ALA A 1 242 ? -27.690 27.760 31.993 1.00 87.31 242 ALA A N 1
ATOM 1814 C CA . ALA A 1 242 ? -27.876 28.026 33.420 1.00 87.31 242 ALA A CA 1
ATOM 1815 C C . ALA A 1 242 ? -28.925 29.116 33.714 1.00 87.31 242 ALA A C 1
ATOM 1817 O O . ALA A 1 242 ? -29.652 29.020 34.702 1.00 87.31 242 ALA A O 1
ATOM 1818 N N . ASN A 1 243 ? -29.011 30.145 32.865 1.00 85.81 243 ASN A N 1
ATOM 1819 C CA . ASN A 1 243 ? -29.925 31.274 33.060 1.00 85.81 243 ASN A CA 1
ATOM 1820 C C . ASN A 1 243 ? -31.305 31.073 32.415 1.00 85.81 243 ASN A C 1
ATOM 1822 O O . ASN A 1 243 ? -32.224 31.849 32.687 1.00 85.81 243 ASN A O 1
ATOM 1826 N N . CYS A 1 244 ? -31.475 30.053 31.573 1.00 84.44 244 CYS A N 1
ATOM 1827 C CA . CYS A 1 244 ? -32.747 29.782 30.918 1.00 84.44 244 CYS A CA 1
ATOM 1828 C C . CYS A 1 244 ? -33.788 29.346 31.954 1.00 84.44 244 CYS A C 1
ATOM 1830 O O . CYS A 1 244 ? -33.543 28.431 32.738 1.00 84.44 244 CYS A O 1
ATOM 1832 N N . SER A 1 245 ? -34.928 30.033 32.005 1.00 82.69 245 SER A N 1
ATOM 1833 C CA . SER A 1 245 ? -36.017 29.735 32.951 1.00 82.69 245 SER A CA 1
ATOM 1834 C C . SER A 1 245 ? -37.258 29.166 32.265 1.00 82.69 245 SER A C 1
ATOM 1836 O O . SER A 1 245 ? -38.104 28.596 32.948 1.00 82.69 245 SER A O 1
ATOM 1838 N N . ASP A 1 246 ? -37.359 29.305 30.941 1.00 86.12 246 ASP A N 1
ATOM 1839 C CA . ASP A 1 246 ? -38.473 28.794 30.151 1.00 86.12 246 ASP A CA 1
ATOM 1840 C C . ASP A 1 246 ? -38.110 27.458 29.464 1.00 86.12 246 ASP A C 1
ATOM 1842 O O . ASP A 1 246 ? -37.091 27.381 28.770 1.00 86.12 246 ASP A O 1
ATOM 1846 N N . PRO A 1 247 ? -38.930 26.400 29.606 1.00 83.69 247 PRO A N 1
ATOM 1847 C CA . PRO A 1 247 ? -38.662 25.104 28.981 1.00 83.69 247 PRO A CA 1
ATOM 1848 C C . PRO A 1 247 ? -38.584 25.130 27.448 1.00 83.69 247 PRO A C 1
ATOM 1850 O O . PRO A 1 247 ? -37.809 24.372 26.861 1.00 83.69 247 PRO A O 1
ATOM 1853 N N . SER A 1 248 ? -39.357 25.998 26.788 1.00 82.12 248 SER A N 1
ATOM 1854 C CA . SER A 1 248 ? -39.376 26.078 25.321 1.00 82.12 248 SER A CA 1
ATOM 1855 C C . SER A 1 248 ? -38.104 26.739 24.793 1.00 82.12 248 SER A C 1
ATOM 1857 O O . SER A 1 248 ? -37.532 26.286 23.801 1.00 82.12 248 SER A O 1
ATOM 1859 N N . GLU A 1 249 ? -37.620 27.776 25.481 1.00 83.81 249 GLU A N 1
ATOM 1860 C CA . GLU A 1 249 ? -36.342 28.426 25.171 1.00 83.81 249 GLU A CA 1
ATOM 1861 C C . GLU A 1 249 ? -35.152 27.469 25.315 1.00 83.81 249 GLU A C 1
ATOM 1863 O O . GLU A 1 249 ? -34.250 27.480 24.472 1.00 83.81 249 GLU A O 1
ATOM 1868 N N . LEU A 1 250 ? -35.164 26.596 26.329 1.00 84.38 250 LEU A N 1
ATOM 1869 C CA . LEU A 1 250 ? -34.096 25.619 26.548 1.00 84.38 250 LEU A CA 1
ATOM 1870 C C . LEU A 1 250 ? -34.033 24.582 25.410 1.00 84.38 250 LEU A C 1
ATOM 1872 O O . LEU A 1 250 ? -32.947 24.271 24.913 1.00 84.38 250 LEU A O 1
ATOM 1876 N N . LEU A 1 251 ? -35.187 24.088 24.945 1.00 84.94 251 LEU A N 1
ATOM 1877 C CA . LEU A 1 251 ? -35.270 23.176 23.797 1.00 84.94 251 LEU A CA 1
ATOM 1878 C C . LEU A 1 251 ? -34.814 23.843 22.496 1.00 84.94 251 LEU A C 1
ATOM 1880 O O . LEU A 1 251 ? -34.035 23.258 21.745 1.00 84.94 251 LEU A O 1
ATOM 1884 N N . MET A 1 252 ? -35.245 25.084 22.254 1.00 85.44 252 MET A N 1
ATOM 1885 C CA . MET A 1 252 ? -34.822 25.859 21.085 1.00 85.44 252 MET A CA 1
ATOM 1886 C C . MET A 1 252 ? -33.315 26.118 21.087 1.00 85.44 252 MET A C 1
ATOM 1888 O O . MET A 1 252 ? -32.687 26.090 20.031 1.00 85.44 252 MET A O 1
ATOM 1892 N N . LEU A 1 253 ? -32.707 26.338 22.256 1.00 86.56 253 LEU A N 1
ATOM 1893 C CA . LEU A 1 253 ? -31.261 26.511 22.373 1.00 86.56 253 LEU A CA 1
ATOM 1894 C C . LEU A 1 253 ? -30.499 25.256 21.924 1.00 86.56 253 LEU A C 1
ATOM 1896 O O . LEU A 1 253 ? -29.505 25.374 21.202 1.00 86.56 253 LEU A O 1
ATOM 1900 N N . ARG A 1 254 ? -30.975 24.069 22.316 1.00 83.62 254 ARG A N 1
ATOM 1901 C CA . ARG A 1 254 ? -30.408 22.781 21.887 1.00 83.62 254 ARG A CA 1
ATOM 1902 C C . ARG A 1 254 ? -30.614 22.555 20.389 1.00 83.62 254 ARG A C 1
ATOM 1904 O O . ARG A 1 254 ? -29.671 22.168 19.705 1.00 83.62 254 ARG A O 1
ATOM 1911 N N . GLU A 1 255 ? -31.807 22.854 19.876 1.00 84.81 255 GLU A N 1
ATOM 1912 C CA . GLU A 1 255 ? -32.162 22.673 18.463 1.00 84.81 255 GLU A CA 1
ATOM 1913 C C . GLU A 1 255 ? -31.355 23.588 17.532 1.00 84.81 255 GLU A C 1
ATOM 1915 O O . GLU A 1 255 ? -30.784 23.134 16.544 1.00 84.81 255 GLU A O 1
ATOM 1920 N N . ASN A 1 256 ? -31.213 24.866 17.893 1.00 86.94 256 ASN A N 1
ATOM 1921 C CA . ASN A 1 256 ? -30.460 25.857 17.118 1.00 86.94 256 ASN A CA 1
ATOM 1922 C C . ASN A 1 256 ? -28.950 25.582 17.069 1.00 86.94 256 ASN A C 1
ATOM 1924 O O . ASN A 1 256 ? -28.240 26.210 16.286 1.00 86.94 256 ASN A O 1
ATOM 1928 N N . ASN A 1 257 ? -28.447 24.690 17.924 1.00 86.31 257 ASN A N 1
ATOM 1929 C CA . ASN A 1 257 ? -27.042 24.305 17.974 1.00 86.31 257 ASN A CA 1
ATOM 1930 C C . ASN A 1 257 ? -26.824 22.852 17.529 1.00 86.31 257 ASN A C 1
ATOM 1932 O O . ASN A 1 257 ? -25.821 22.264 17.925 1.00 86.31 257 ASN A O 1
ATOM 1936 N N . ARG A 1 258 ? -27.724 22.251 16.743 1.00 83.31 258 ARG A N 1
ATOM 1937 C CA . ARG A 1 258 ? -27.483 20.926 16.154 1.00 83.31 258 ARG A CA 1
ATOM 1938 C C . ARG A 1 258 ? -26.558 20.988 14.940 1.00 83.31 258 ARG A C 1
ATOM 1940 O O . ARG A 1 258 ? -26.567 21.963 14.196 1.00 83.31 258 ARG A O 1
ATOM 1947 N N . ASP A 1 259 ? -25.777 19.931 14.740 1.00 78.19 259 ASP A N 1
ATOM 1948 C CA . ASP A 1 259 ? -25.013 19.721 13.510 1.00 78.19 259 ASP A CA 1
ATOM 1949 C C . ASP A 1 259 ? -25.899 19.184 12.366 1.00 78.19 259 ASP A C 1
ATOM 1951 O O . ASP A 1 259 ? -27.082 18.884 12.544 1.00 78.19 259 ASP A O 1
ATOM 1955 N N . ALA A 1 260 ? -25.322 19.057 11.167 1.00 74.38 260 ALA A N 1
ATOM 1956 C CA . ALA A 1 260 ? -26.021 18.544 9.984 1.00 74.38 260 ALA A CA 1
ATOM 1957 C C . ALA A 1 260 ? -26.515 17.087 10.128 1.00 74.38 260 ALA A C 1
ATOM 1959 O O . ALA A 1 260 ? -27.403 16.678 9.381 1.00 74.38 260 ALA A O 1
ATOM 1960 N N . ASP A 1 261 ? -25.963 16.331 11.082 1.00 70.19 261 ASP A N 1
ATOM 1961 C CA . ASP A 1 261 ? -26.331 14.947 11.396 1.00 70.19 261 ASP A CA 1
ATOM 1962 C C . ASP A 1 261 ? -27.365 14.868 12.543 1.00 70.19 261 ASP A C 1
ATOM 1964 O O . ASP A 1 261 ? -27.813 13.781 12.908 1.00 70.19 261 ASP A O 1
ATOM 1968 N N . GLY A 1 262 ? -27.776 16.014 13.101 1.00 72.81 262 GLY A N 1
ATOM 1969 C CA . GLY A 1 262 ? -28.766 16.126 14.169 1.00 72.81 262 GLY A CA 1
ATOM 1970 C C . GLY A 1 262 ? -28.209 15.991 15.590 1.00 72.81 262 GLY A C 1
ATOM 1971 O O . GLY A 1 262 ? -29.002 16.004 16.538 1.00 72.81 262 GLY A O 1
ATOM 1972 N N . ASN A 1 263 ? -26.889 15.897 15.777 1.00 78.44 263 ASN A N 1
ATOM 1973 C CA . ASN A 1 263 ? -26.274 15.859 17.106 1.00 78.44 263 ASN A CA 1
ATOM 1974 C C . ASN A 1 263 ? -26.248 17.264 17.729 1.00 78.44 263 ASN A C 1
ATOM 1976 O O . ASN A 1 263 ? -25.955 18.236 17.031 1.00 78.44 263 ASN A O 1
ATOM 1980 N N . PRO A 1 264 ? -26.505 17.403 19.040 1.00 78.19 264 PRO A N 1
ATOM 1981 C CA . PRO A 1 264 ? -26.505 18.701 19.708 1.00 78.19 264 PRO A CA 1
ATOM 1982 C C . PRO A 1 264 ? -25.086 19.282 19.843 1.00 78.19 264 PRO A C 1
ATOM 1984 O O . PRO A 1 264 ? -24.093 18.558 19.808 1.00 78.19 264 PRO A O 1
ATOM 1987 N N . TRP A 1 265 ? -24.996 20.597 20.045 1.00 85.62 265 TRP A N 1
ATOM 1988 C CA . TRP A 1 265 ? -23.772 21.367 20.326 1.00 85.62 265 TRP A CA 1
ATOM 1989 C C . TRP A 1 265 ? -22.703 21.339 19.214 1.00 85.62 265 TRP A C 1
ATOM 1991 O O . TRP A 1 265 ? -21.539 20.981 19.433 1.00 85.62 265 TRP A O 1
ATOM 2001 N N . GLU A 1 266 ? -23.085 21.785 18.017 1.00 82.31 266 GLU A N 1
ATOM 2002 C CA . GLU A 1 266 ? -22.247 21.842 16.820 1.00 82.31 266 GLU A CA 1
ATOM 2003 C C . GLU A 1 266 ? -20.897 22.546 17.063 1.00 82.31 266 GLU A C 1
ATOM 2005 O O . GLU A 1 266 ? -20.792 23.666 17.593 1.00 82.31 266 GLU A O 1
ATOM 2010 N N . GLY A 1 267 ? -19.832 21.877 16.614 1.00 77.50 267 GLY A N 1
ATOM 2011 C CA . GLY A 1 267 ? -18.461 22.383 16.660 1.00 77.50 267 GLY A CA 1
ATOM 2012 C C . GLY A 1 267 ? -17.763 22.211 18.013 1.00 77.50 267 GLY A C 1
ATOM 2013 O O . GLY A 1 267 ? -16.601 22.614 18.148 1.00 77.50 267 GLY A O 1
ATOM 2014 N N . MET A 1 268 ? -18.424 21.599 19.003 1.00 83.50 268 MET A N 1
ATOM 2015 C CA . MET A 1 268 ? -17.826 21.325 20.310 1.00 83.50 268 MET A CA 1
ATOM 2016 C C . MET A 1 268 ? -16.990 20.036 20.314 1.00 83.50 268 MET A C 1
ATOM 2018 O O . MET A 1 268 ? -17.382 19.021 19.737 1.00 83.50 268 MET A O 1
ATOM 2022 N N . PRO A 1 269 ? -15.833 20.023 21.006 1.00 82.69 269 PRO A N 1
ATOM 2023 C CA . PRO A 1 269 ? -15.143 18.786 21.362 1.00 82.69 269 PRO A CA 1
ATOM 2024 C C . PRO A 1 269 ? -16.067 17.818 22.109 1.00 82.69 269 PRO A C 1
ATOM 2026 O O . PRO A 1 269 ? -16.840 18.252 22.954 1.00 82.69 269 PRO A O 1
ATOM 2029 N N . MET A 1 270 ? -15.895 16.510 21.900 1.00 78.31 270 MET A N 1
ATOM 2030 C CA . MET A 1 270 ? -16.717 15.453 22.521 1.00 78.31 270 MET A CA 1
ATOM 2031 C C . MET A 1 270 ? -16.934 15.647 24.033 1.00 78.31 270 MET A C 1
ATOM 2033 O O . MET A 1 270 ? -18.064 15.648 24.494 1.00 78.31 270 MET A O 1
ATOM 2037 N N . ARG A 1 271 ? -15.868 15.924 24.796 1.00 79.88 271 ARG A N 1
ATOM 2038 C CA . ARG A 1 271 ? -15.976 16.158 26.248 1.00 79.88 271 ARG A CA 1
ATOM 2039 C C . ARG A 1 271 ? -16.756 17.410 26.639 1.00 79.88 271 ARG A C 1
ATOM 2041 O O . ARG A 1 271 ? -17.276 17.476 27.739 1.00 79.88 271 ARG A O 1
ATOM 2048 N N . TRP A 1 272 ? -16.749 18.438 25.800 1.00 85.06 272 TRP A N 1
ATOM 2049 C CA . TRP A 1 272 ? -17.495 19.671 26.058 1.00 85.06 272 TRP A CA 1
ATOM 2050 C C . TRP A 1 272 ? -18.954 19.519 25.653 1.00 85.06 272 TRP A C 1
ATOM 2052 O O . TRP A 1 272 ? -19.823 20.053 26.325 1.00 85.06 272 TRP A O 1
ATOM 2062 N N . ASN A 1 273 ? -19.206 18.747 24.600 1.00 86.50 273 ASN A N 1
ATOM 2063 C CA . ASN A 1 273 ? -20.543 18.330 24.213 1.00 86.50 273 ASN A CA 1
ATOM 2064 C C . ASN A 1 273 ? -21.212 17.527 25.346 1.00 86.50 273 ASN A C 1
ATOM 2066 O O . ASN A 1 273 ? -22.280 17.909 25.800 1.00 86.50 273 ASN A O 1
ATOM 2070 N N . GLU A 1 274 ? -20.516 16.523 25.899 1.00 83.94 274 GLU A N 1
ATOM 2071 C CA . GLU A 1 274 ? -20.973 15.761 27.076 1.00 83.94 274 GLU A CA 1
ATOM 2072 C C . GLU A 1 274 ? -21.310 16.678 28.265 1.00 83.94 274 GLU A C 1
ATOM 2074 O O . GLU A 1 274 ? -22.375 16.553 28.855 1.00 83.94 274 GLU A O 1
ATOM 2079 N N . MET A 1 275 ? -20.444 17.653 28.575 1.00 86.25 275 MET A N 1
ATOM 2080 C CA . MET A 1 275 ? -20.691 18.613 29.660 1.00 86.25 275 MET A CA 1
ATOM 2081 C C . MET A 1 275 ? -21.928 19.488 29.417 1.00 86.25 275 MET A C 1
ATOM 2083 O O . MET A 1 275 ? -22.709 19.693 30.339 1.00 86.25 275 MET A O 1
ATOM 2087 N N . LEU A 1 276 ? -22.108 20.004 28.195 1.00 88.56 276 LEU A N 1
ATOM 2088 C CA . LEU A 1 276 ? -23.270 20.830 27.848 1.00 88.56 276 LEU A CA 1
ATOM 2089 C C . LEU A 1 276 ? -24.569 20.024 27.888 1.00 88.56 276 LEU A C 1
ATOM 2091 O O . LEU A 1 276 ? -25.590 20.544 28.330 1.00 88.56 276 LEU A O 1
ATOM 2095 N N . GLU A 1 277 ? -24.530 18.763 27.462 1.00 88.44 277 GLU A N 1
ATOM 2096 C CA . GLU A 1 277 ? -25.692 17.880 27.518 1.00 88.44 277 GLU A CA 1
ATOM 2097 C C . GLU A 1 277 ? -26.063 17.524 28.965 1.00 88.44 277 GLU A C 1
ATOM 2099 O O . GLU A 1 277 ? -27.244 17.527 29.316 1.00 88.44 277 GLU A O 1
ATOM 2104 N N . ASP A 1 278 ? -25.073 17.290 29.829 1.00 86.25 278 ASP A N 1
ATOM 2105 C CA . ASP A 1 278 ? -25.296 17.077 31.262 1.00 86.25 278 ASP A CA 1
ATOM 2106 C C . ASP A 1 278 ? -25.892 18.328 31.932 1.00 86.25 278 ASP A C 1
ATOM 2108 O O . ASP A 1 278 ? -26.865 18.225 32.682 1.00 86.25 278 ASP A O 1
ATOM 2112 N N . ASP A 1 279 ? -25.367 19.520 31.624 1.00 87.62 279 ASP A N 1
ATOM 2113 C CA . ASP A 1 279 ? -25.910 20.792 32.120 1.00 87.62 279 ASP A CA 1
ATOM 2114 C C . ASP A 1 279 ? -27.343 21.036 31.629 1.00 87.62 279 ASP A C 1
ATOM 2116 O O . ASP A 1 279 ? -28.197 21.483 32.397 1.00 87.62 279 ASP A O 1
ATOM 2120 N N . PHE A 1 280 ? -27.619 20.735 30.358 1.00 89.31 280 PHE A N 1
ATOM 2121 C CA . PHE A 1 280 ? -28.950 20.840 29.767 1.00 89.31 280 PHE A CA 1
ATOM 2122 C C . PHE A 1 280 ? -29.943 19.923 30.483 1.00 89.31 280 PHE A C 1
ATOM 2124 O O . PHE A 1 280 ? -31.020 20.376 30.861 1.00 89.31 280 PHE A O 1
ATOM 2131 N N . ARG A 1 281 ? -29.579 18.657 30.722 1.00 86.06 281 ARG A N 1
ATOM 2132 C CA . ARG A 1 281 ? -30.434 17.687 31.427 1.00 86.06 281 ARG A CA 1
ATOM 2133 C C . ARG A 1 281 ? -30.703 18.103 32.865 1.00 86.06 281 ARG A C 1
ATOM 2135 O O . ARG A 1 281 ? -31.843 18.022 33.319 1.00 86.06 281 ARG A O 1
ATOM 2142 N N . LEU A 1 282 ? -29.672 18.574 33.565 1.00 86.00 282 LEU A N 1
ATOM 2143 C CA . LEU A 1 282 ? -29.811 19.082 34.926 1.00 86.00 282 LEU A CA 1
ATOM 2144 C C . LEU A 1 282 ? -30.777 20.270 34.953 1.00 86.00 282 LEU A C 1
ATOM 2146 O O . LEU A 1 282 ? -31.717 20.290 35.746 1.00 86.00 282 LEU A O 1
ATOM 2150 N N . ARG A 1 283 ? -30.602 21.224 34.031 1.00 86.38 283 ARG A N 1
ATOM 2151 C CA . 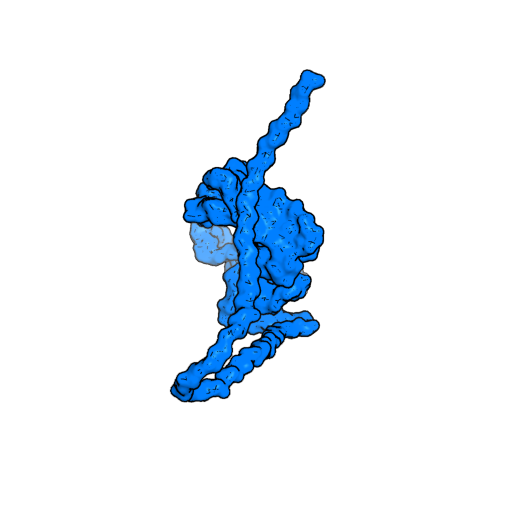ARG A 1 283 ? -31.469 22.398 33.962 1.00 86.38 283 ARG A CA 1
ATOM 2152 C C . ARG A 1 283 ? -32.898 22.049 33.566 1.00 86.38 283 ARG A C 1
ATOM 2154 O O . ARG A 1 283 ? -33.819 22.596 34.159 1.00 86.38 283 ARG A O 1
ATOM 2161 N N . ALA A 1 284 ? -33.082 21.152 32.601 1.00 86.44 284 ALA A N 1
ATOM 2162 C CA . ALA A 1 284 ? -34.389 20.656 32.183 1.00 86.44 284 ALA A CA 1
ATOM 2163 C C . ALA A 1 284 ? -35.152 20.053 33.372 1.00 86.44 284 ALA A C 1
ATOM 2165 O O . ALA A 1 284 ? -36.313 20.394 33.590 1.00 86.44 284 ALA A O 1
ATOM 2166 N N . SER A 1 285 ? -34.468 19.256 34.202 1.00 84.81 285 SER A N 1
ATOM 2167 C CA . SER A 1 285 ? -35.035 18.731 35.447 1.00 84.81 285 SER A CA 1
ATOM 2168 C C . SER A 1 285 ? -35.415 19.843 36.432 1.00 84.81 285 SER A C 1
ATOM 2170 O O . SER A 1 285 ? -36.490 19.781 37.026 1.00 84.81 285 SER A O 1
ATOM 2172 N N . ASP A 1 286 ? -34.570 20.864 36.608 1.00 85.56 286 ASP A N 1
ATOM 2173 C CA . ASP A 1 286 ? -34.829 21.976 37.539 1.00 85.56 286 ASP A CA 1
ATOM 2174 C C . ASP A 1 286 ? -36.047 22.824 37.141 1.00 85.56 286 ASP A C 1
ATOM 2176 O O . ASP A 1 286 ? -36.754 23.341 38.007 1.00 85.56 286 ASP A O 1
ATOM 2180 N N . ILE A 1 287 ? -36.293 22.984 35.837 1.00 85.62 287 ILE A N 1
ATOM 2181 C CA . ILE A 1 287 ? -37.420 23.766 35.301 1.00 85.62 287 ILE A CA 1
ATOM 2182 C C . ILE A 1 287 ? -38.668 22.914 35.019 1.00 85.62 287 ILE A C 1
ATOM 2184 O O . ILE A 1 287 ? -39.654 23.430 34.496 1.00 85.62 287 ILE A O 1
ATOM 2188 N N . GLY A 1 288 ? -38.651 21.627 35.387 1.00 79.00 288 GLY A N 1
ATOM 2189 C CA . GLY A 1 288 ? -39.801 20.724 35.278 1.00 79.00 288 GLY A CA 1
ATOM 2190 C C . GLY A 1 288 ? -40.110 20.244 33.857 1.00 79.00 288 GLY A C 1
ATOM 2191 O O . GLY A 1 288 ? -41.260 19.917 33.567 1.00 79.00 288 GLY A O 1
ATOM 2192 N N . LEU A 1 289 ? -39.112 20.219 32.970 1.00 77.19 289 LEU A N 1
ATOM 2193 C CA . LEU A 1 289 ? -39.228 19.662 31.624 1.00 77.19 289 LEU A CA 1
ATOM 2194 C C . LEU A 1 289 ? -38.976 18.149 31.664 1.00 77.19 289 LEU A C 1
ATOM 2196 O O . LEU A 1 289 ? -37.879 17.706 32.003 1.00 77.19 289 LEU A O 1
ATOM 2200 N N . ASP A 1 290 ? -39.987 17.369 31.290 1.00 70.81 290 ASP A N 1
ATOM 2201 C CA . ASP A 1 290 ? -39.865 15.920 31.147 1.00 70.81 290 ASP A CA 1
ATOM 2202 C C . ASP A 1 290 ? -39.186 15.575 29.812 1.00 70.81 290 ASP A C 1
ATOM 2204 O O . ASP A 1 290 ? -39.630 16.001 28.744 1.00 70.81 290 ASP A O 1
ATOM 2208 N N . LEU A 1 291 ? -38.071 14.846 29.884 1.00 67.38 291 LEU A N 1
ATOM 2209 C CA . LEU A 1 291 ? -37.247 14.472 28.732 1.00 67.38 291 LEU A CA 1
ATOM 2210 C C . LEU A 1 291 ? -37.555 13.052 28.219 1.00 67.38 291 LEU A C 1
ATOM 2212 O O . LEU A 1 291 ? -36.900 12.604 27.274 1.00 67.38 291 LEU A O 1
ATOM 2216 N N . GLU A 1 292 ? -38.538 12.343 28.796 1.00 50.00 292 GLU A N 1
ATOM 2217 C CA . GLU A 1 292 ? -38.993 11.022 28.334 1.00 50.00 292 GLU A CA 1
ATOM 2218 C C . GLU A 1 292 ? -39.669 11.110 26.948 1.00 50.00 292 GLU A C 1
ATOM 2220 O O . GLU A 1 292 ? -40.889 11.156 26.810 1.00 50.00 292 GLU A O 1
ATOM 2225 N N . GLY A 1 293 ? -38.859 11.152 25.885 1.00 51.03 293 GLY A N 1
ATOM 2226 C CA . GLY A 1 293 ? -39.329 11.126 24.493 1.00 51.03 293 GLY A CA 1
ATOM 2227 C C . GLY A 1 293 ? -38.520 11.953 23.492 1.00 51.03 293 GLY A C 1
ATOM 2228 O O . GLY A 1 293 ? -38.888 11.986 22.319 1.00 51.03 293 GLY A O 1
ATOM 2229 N N . VAL A 1 294 ? -37.440 12.616 23.919 1.00 52.56 294 VAL A N 1
ATOM 2230 C CA . VAL A 1 294 ? -36.589 13.455 23.056 1.00 52.56 294 VAL A CA 1
ATOM 2231 C C . VAL A 1 294 ? -35.178 12.854 22.965 1.00 52.56 294 VAL A C 1
ATOM 2233 O O . VAL A 1 294 ? -34.219 13.424 23.486 1.00 52.56 294 VAL A O 1
ATOM 2236 N N . GLU A 1 295 ? -35.054 11.679 22.338 1.00 39.09 295 GLU A N 1
ATOM 2237 C CA . GLU A 1 295 ? -33.758 11.129 21.887 1.00 39.09 295 GLU A CA 1
ATOM 2238 C C . GLU A 1 295 ? -33.457 11.550 20.445 1.00 39.09 295 GLU A C 1
ATOM 2240 O O . GLU A 1 295 ? -34.335 11.366 19.570 1.00 39.09 295 GLU A O 1
#

Secondary structure (DSSP, 8-state):
----------PPPPPP-----------------------------------SHHHHHHHHHHHHHTT-S-TT--SHHHHHHHHHHHHHTT--HHHHHHHEEEETTEEEE-TTHHHHHHHHTT-EEEEEEETTTEEEEEEE-TTS-EEEEEEEHHHHHHTT-TT-TTHHHH-HHHHHHHHHHHHHHHHHSHHHHTTPPBHHHHHHTT----S----------HHHHHHTTHHHHHHHHHHHHHH---HHHHHHHHHTT--TTS-SSTT--HHHHHHHHHHHHHHHHHTT---TT--